Protein AF-A0A2V1P221-F1 (afdb_monomer)

Secondary structure (DSSP, 8-state):
----HHHHS-HHHHHHHHHHHT-S---HHHHHHHHT--TTTTTTT-B-TT-B-TT-B-TT-B-TT-EEEEEEE-TTSB--TTSB-TT-EEEEEE--SPPHHHHHHHHHH--SHHHHHHHHHHHHHH---HHHHHHHHHHHHHH---HHHHHHHHTT----SHHHHHHHHHHHHHHHHHHTBPPP-SS---B-HHHHHHHHHHHTT---HHHHHHHHHHHHHHHHTT-S---TTSS-HHHHHHHHHHHHHHS-HHHHTTT-

Radius of gyration: 22.61 Å; Cα contacts (8 Å, |Δi|>4): 341; chains: 1; bounding box: 50×37×67 Å

Sequence (260 aa):
MLNNIEEILSEEEKISLLRIQKAVNWSFSNLVKISGLDPKLDFQNLDLRELDLRGEDLRGFNFRGSDLRGSVRDDSTLIDKTTILADTQIDWIESDNPDITELMSKIQSASSKTQKQELVAELCDNYNSPDHIRQFLRGQIERTASVENFVVLVDRFEPKHTNDKIAILRSLRKLALQSAKKRRAKGKSQFSVIGFSSFIKQLESSRNNAVLTVLENYVGQSYKAGRVSLDPKVFEISDDLTRFLEAVETSDKSSIQQLL

pLDDT: mean 82.8, std 14.67, range [36.78, 98.38]

Mean predicted aligned error: 10.26 Å

Structure (mmCIF, N/CA/C/O backbone):
data_AF-A0A2V1P221-F1
#
_entry.id   AF-A0A2V1P221-F1
#
loop_
_atom_site.group_PDB
_atom_site.id
_atom_site.type_symbol
_atom_site.label_atom_id
_atom_site.label_alt_id
_atom_site.label_comp_id
_atom_site.label_asym_id
_atom_site.label_entity_id
_atom_site.label_seq_id
_atom_site.pdbx_PDB_ins_code
_atom_site.Cartn_x
_atom_site.Cartn_y
_atom_site.Cartn_z
_atom_site.occupancy
_atom_site.B_iso_or_equiv
_atom_site.auth_seq_id
_atom_site.auth_comp_id
_atom_site.auth_asym_id
_atom_site.auth_atom_id
_atom_site.pdbx_PDB_model_num
ATOM 1 N N . MET A 1 1 ? 25.062 -9.446 14.290 1.00 36.78 1 MET A N 1
ATOM 2 C CA . MET A 1 1 ? 25.120 -7.974 14.340 1.00 36.78 1 MET A CA 1
ATOM 3 C C . MET A 1 1 ? 24.344 -7.465 13.142 1.00 36.78 1 MET A C 1
ATOM 5 O O . MET A 1 1 ? 24.845 -7.561 12.033 1.00 36.78 1 MET A O 1
ATOM 9 N N . LEU A 1 2 ? 23.080 -7.086 13.334 1.00 39.06 2 LEU A N 1
ATOM 10 C CA . LEU A 1 2 ? 22.317 -6.389 12.299 1.00 39.06 2 LEU A CA 1
ATOM 11 C C . LEU A 1 2 ? 22.732 -4.924 12.406 1.00 39.06 2 LEU A C 1
ATOM 13 O O . LEU A 1 2 ? 22.372 -4.271 13.382 1.00 39.06 2 LEU A O 1
ATOM 17 N N . ASN A 1 3 ? 23.566 -4.461 11.474 1.00 44.94 3 ASN A N 1
ATOM 18 C CA . ASN A 1 3 ? 23.903 -3.046 11.365 1.00 44.94 3 ASN A CA 1
ATOM 19 C C . ASN A 1 3 ? 22.602 -2.267 11.188 1.00 44.94 3 ASN A C 1
ATOM 21 O O . ASN A 1 3 ? 21.758 -2.630 10.364 1.00 44.94 3 ASN A O 1
ATOM 25 N N . ASN A 1 4 ? 22.434 -1.229 11.997 1.00 57.34 4 ASN A N 1
ATOM 26 C CA . ASN A 1 4 ? 21.297 -0.338 11.901 1.00 57.34 4 ASN A CA 1
ATOM 27 C C . ASN A 1 4 ? 21.343 0.281 10.495 1.00 57.34 4 ASN A C 1
ATOM 29 O O . ASN A 1 4 ? 22.317 0.945 10.155 1.00 57.34 4 ASN A O 1
ATOM 33 N N . ILE A 1 5 ? 20.337 0.038 9.650 1.00 55.59 5 ILE A N 1
ATOM 34 C CA . ILE A 1 5 ? 20.291 0.579 8.274 1.00 55.59 5 ILE A CA 1
ATOM 35 C C . ILE A 1 5 ? 20.444 2.114 8.290 1.00 55.59 5 ILE A C 1
ATOM 37 O O . ILE A 1 5 ? 21.005 2.701 7.370 1.00 55.59 5 ILE A O 1
ATOM 41 N N . GLU A 1 6 ? 20.041 2.757 9.387 1.00 56.44 6 GLU A N 1
ATOM 42 C CA . GLU A 1 6 ? 20.214 4.190 9.644 1.00 56.44 6 GLU A CA 1
ATOM 43 C C . GLU A 1 6 ? 21.679 4.667 9.707 1.00 56.44 6 GLU A C 1
ATOM 45 O O . GLU A 1 6 ? 21.930 5.850 9.468 1.00 56.44 6 GLU A O 1
ATOM 50 N N . GLU A 1 7 ? 22.637 3.780 9.997 1.00 65.25 7 GLU A N 1
ATOM 51 C CA . GLU A 1 7 ? 24.079 4.083 10.006 1.00 65.25 7 GLU A CA 1
ATOM 52 C C . GLU A 1 7 ? 24.731 3.921 8.624 1.00 65.25 7 GLU A C 1
ATOM 54 O O . GLU A 1 7 ? 25.822 4.439 8.402 1.00 65.25 7 GLU A O 1
ATOM 59 N N . ILE A 1 8 ? 24.078 3.212 7.697 1.00 78.69 8 ILE A N 1
ATOM 60 C CA . ILE A 1 8 ? 24.616 2.910 6.359 1.00 78.69 8 ILE A CA 1
ATOM 61 C C . ILE A 1 8 ? 24.198 3.974 5.338 1.00 78.69 8 ILE A C 1
ATOM 63 O O . ILE A 1 8 ? 24.937 4.247 4.397 1.00 78.69 8 ILE A O 1
ATOM 67 N N . LEU A 1 9 ? 23.027 4.582 5.527 1.00 82.25 9 LEU A N 1
ATOM 68 C CA . LEU A 1 9 ? 22.482 5.560 4.591 1.00 82.25 9 LEU A CA 1
ATOM 69 C C . LEU A 1 9 ? 23.072 6.955 4.820 1.00 82.25 9 LEU A C 1
ATOM 71 O O . LEU A 1 9 ? 23.107 7.462 5.945 1.00 82.25 9 LEU A O 1
ATOM 75 N N . SER A 1 10 ? 23.458 7.611 3.732 1.00 87.81 10 SER A N 1
ATOM 76 C CA . SER A 1 10 ? 23.766 9.038 3.701 1.00 87.81 10 SER A CA 1
ATOM 77 C C . SER A 1 10 ? 22.537 9.883 4.059 1.00 87.81 10 SER A C 1
ATOM 79 O O . SER A 1 10 ? 21.386 9.458 3.927 1.00 87.81 10 SER A O 1
ATOM 81 N N . GLU A 1 11 ? 22.764 11.126 4.490 1.00 87.12 11 GLU A N 1
ATOM 82 C CA . GLU A 1 11 ? 21.663 12.056 4.780 1.00 87.12 11 GLU A CA 1
ATOM 83 C C . GLU A 1 11 ? 20.792 12.332 3.545 1.00 87.12 11 GLU A C 1
ATOM 85 O O . GLU A 1 11 ? 19.579 12.501 3.661 1.00 87.12 11 GLU A O 1
ATOM 90 N N . GLU A 1 12 ? 21.381 12.311 2.350 1.00 86.44 12 GLU A N 1
ATOM 91 C CA . GLU A 1 12 ? 20.646 12.470 1.097 1.00 86.44 12 GLU A CA 1
ATOM 92 C C . GLU A 1 12 ? 19.730 11.272 0.803 1.00 86.44 12 GLU A C 1
ATOM 94 O O . GLU A 1 12 ? 18.563 11.461 0.445 1.00 86.44 12 GLU A O 1
ATOM 99 N N . GLU A 1 13 ? 20.200 10.045 1.036 1.00 85.81 13 GLU A N 1
ATOM 100 C CA . GLU A 1 13 ? 19.382 8.833 0.901 1.00 85.81 13 GLU A CA 1
ATOM 101 C C . GLU A 1 13 ? 18.240 8.818 1.922 1.00 85.81 13 GLU A C 1
ATOM 103 O O . GLU A 1 13 ? 17.093 8.537 1.567 1.00 85.81 13 GLU A O 1
ATOM 108 N N . LYS A 1 14 ? 18.503 9.213 3.176 1.00 86.19 14 LYS A N 1
ATOM 109 C CA . LYS A 1 14 ? 17.456 9.351 4.205 1.00 86.19 14 LYS A CA 1
ATOM 110 C C . LYS A 1 14 ? 16.391 10.364 3.792 1.00 86.19 14 LYS A C 1
ATOM 112 O O . LYS A 1 14 ? 15.195 10.091 3.906 1.00 86.19 14 LYS A O 1
ATOM 117 N N . ILE A 1 15 ? 16.799 11.526 3.279 1.00 87.56 15 ILE A N 1
ATOM 118 C CA . ILE A 1 15 ? 15.869 12.548 2.780 1.00 87.56 15 ILE A CA 1
ATOM 119 C C . ILE A 1 15 ? 15.045 12.006 1.607 1.00 87.56 15 ILE A C 1
ATOM 121 O O . ILE A 1 15 ? 13.836 12.243 1.548 1.00 87.56 15 ILE A O 1
ATOM 125 N N . SER A 1 16 ? 15.664 11.259 0.697 1.00 87.50 16 SER A N 1
ATOM 126 C CA . SER A 1 16 ? 14.984 10.659 -0.454 1.00 87.50 16 SER A CA 1
ATOM 127 C C . SER A 1 16 ? 13.946 9.621 -0.022 1.00 87.50 16 SER A C 1
ATOM 129 O O . SER A 1 16 ? 12.799 9.678 -0.471 1.00 87.50 16 SER A O 1
ATOM 131 N N . LEU A 1 17 ? 14.267 8.767 0.955 1.00 84.19 17 LEU A N 1
ATOM 132 C CA . LEU A 1 17 ? 13.302 7.844 1.564 1.00 84.19 17 LEU A CA 1
ATOM 133 C C . LEU A 1 17 ? 12.129 8.582 2.224 1.00 84.19 17 LEU A C 1
ATOM 135 O O . LEU A 1 17 ? 10.975 8.177 2.068 1.00 84.19 17 LEU A O 1
ATOM 139 N N . LEU A 1 18 ? 12.388 9.703 2.906 1.00 83.75 18 LEU A N 1
ATOM 140 C CA . LEU A 1 18 ? 11.329 10.531 3.489 1.00 83.75 18 LEU A CA 1
ATOM 141 C C . LEU A 1 18 ? 10.417 11.159 2.423 1.00 83.75 18 LEU A C 1
ATOM 143 O O . LEU A 1 18 ? 9.214 11.299 2.665 1.00 83.75 18 LEU A O 1
ATOM 147 N N . ARG A 1 19 ? 10.952 11.539 1.253 1.00 86.69 19 ARG A N 1
ATOM 148 C CA . ARG A 1 19 ? 10.149 12.036 0.120 1.00 86.69 19 ARG A CA 1
ATOM 149 C C . ARG A 1 19 ? 9.244 10.936 -0.428 1.00 86.69 19 ARG A C 1
ATOM 151 O O . ARG A 1 19 ? 8.046 11.175 -0.568 1.00 86.69 19 ARG A O 1
ATOM 158 N N . ILE A 1 20 ? 9.786 9.735 -0.642 1.00 84.19 20 ILE A N 1
ATOM 159 C CA . ILE A 1 20 ? 9.030 8.559 -1.102 1.00 84.19 20 ILE A CA 1
ATOM 160 C C . ILE A 1 20 ? 7.924 8.204 -0.104 1.00 84.19 20 ILE A C 1
ATOM 162 O O . ILE A 1 20 ? 6.767 8.053 -0.481 1.00 84.19 20 ILE A O 1
ATOM 166 N N . GLN A 1 21 ? 8.228 8.159 1.195 1.00 79.25 21 GLN A N 1
ATOM 167 C CA . GLN A 1 21 ? 7.236 7.837 2.227 1.00 79.25 21 GLN A CA 1
ATOM 168 C C . GLN A 1 21 ? 6.059 8.829 2.249 1.00 79.25 21 GLN A C 1
ATOM 170 O O . GLN A 1 21 ? 4.918 8.464 2.556 1.00 79.25 21 GLN A O 1
ATOM 175 N N . LYS A 1 22 ? 6.328 10.099 1.938 1.00 80.44 22 LYS A N 1
ATOM 176 C CA . LYS A 1 22 ? 5.325 11.168 1.895 1.00 80.44 22 LYS A CA 1
ATOM 177 C C . LYS A 1 22 ? 4.634 11.298 0.537 1.00 80.44 22 LYS A C 1
ATOM 179 O O . LYS A 1 22 ? 3.725 12.121 0.428 1.00 80.44 22 LYS A O 1
ATOM 184 N N . ALA A 1 23 ? 5.025 10.510 -0.462 1.00 79.12 23 ALA A N 1
ATOM 185 C CA . ALA A 1 23 ? 4.442 10.568 -1.790 1.00 79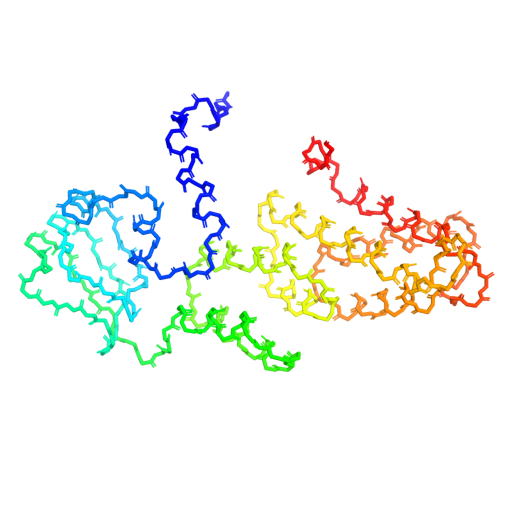.12 23 ALA A CA 1
ATOM 186 C C . ALA A 1 23 ? 2.938 10.270 -1.750 1.00 79.12 23 ALA A C 1
ATOM 188 O O . ALA A 1 23 ? 2.463 9.357 -1.065 1.00 79.12 23 ALA A O 1
ATOM 189 N N . VAL A 1 24 ? 2.183 11.076 -2.492 1.00 70.56 24 VAL A N 1
ATOM 190 C CA . VAL A 1 24 ? 0.745 10.871 -2.708 1.00 70.56 24 VAL A CA 1
ATOM 191 C C . VAL A 1 24 ? 0.519 10.111 -4.013 1.00 70.56 24 VAL A C 1
ATOM 193 O O . VAL A 1 24 ? -0.324 9.220 -4.047 1.00 70.56 24 VAL A O 1
ATOM 196 N N . ASN A 1 25 ? 1.321 10.423 -5.038 1.00 78.00 25 ASN A N 1
ATOM 197 C CA . ASN A 1 25 ? 1.380 9.708 -6.307 1.00 78.00 25 ASN A CA 1
ATOM 198 C C . ASN A 1 25 ? 2.530 8.691 -6.282 1.00 78.00 25 ASN A C 1
ATOM 200 O O . ASN A 1 25 ? 3.676 9.060 -6.018 1.00 78.00 25 ASN A O 1
ATOM 204 N N . TRP A 1 26 ? 2.201 7.439 -6.568 1.00 79.56 26 TRP A N 1
ATOM 205 C CA . TRP A 1 26 ? 3.118 6.310 -6.514 1.00 79.56 26 TRP A CA 1
ATOM 206 C C . TRP A 1 26 ? 3.464 5.729 -7.891 1.00 79.56 26 TRP A C 1
ATOM 208 O O . TRP A 1 26 ? 4.071 4.664 -7.949 1.00 79.56 26 TRP A O 1
ATOM 218 N N . SER A 1 27 ? 3.143 6.441 -8.978 1.00 84.00 27 SER A N 1
ATOM 219 C CA . SER A 1 27 ? 3.636 6.088 -10.312 1.00 84.00 27 SER A CA 1
ATOM 220 C C . SER A 1 27 ? 5.161 5.987 -10.293 1.00 84.00 27 SER A C 1
ATOM 222 O O . SER A 1 27 ? 5.815 6.884 -9.736 1.00 84.00 27 SER A O 1
ATOM 224 N N . PHE A 1 28 ? 5.722 4.960 -10.921 1.00 87.69 28 PHE A N 1
ATOM 225 C CA . PHE A 1 28 ? 7.158 4.730 -11.055 1.00 87.69 28 PHE A CA 1
ATOM 226 C C . PHE A 1 28 ? 7.898 6.014 -11.448 1.00 87.69 28 PHE A C 1
ATOM 228 O O . PHE A 1 28 ? 8.770 6.463 -10.703 1.00 87.69 28 PHE A O 1
ATOM 235 N N . SER A 1 29 ? 7.487 6.704 -12.514 1.00 88.56 29 SER A N 1
ATOM 236 C CA . SER A 1 29 ? 8.169 7.917 -12.988 1.00 88.56 29 SER A CA 1
ATOM 237 C C . SER A 1 29 ? 8.139 9.066 -11.971 1.00 88.56 29 SER A C 1
ATOM 239 O O . SER A 1 29 ? 9.097 9.839 -11.862 1.00 88.56 29 SER A O 1
ATOM 241 N N . ASN A 1 30 ? 7.079 9.172 -11.159 1.00 89.06 30 ASN A N 1
ATOM 242 C CA . ASN A 1 30 ? 7.047 10.125 -10.046 1.00 89.06 30 ASN A CA 1
ATOM 243 C C . ASN A 1 30 ? 7.987 9.706 -8.911 1.00 89.06 30 ASN A C 1
ATOM 245 O O . ASN A 1 30 ? 8.691 10.563 -8.377 1.00 89.06 30 ASN A O 1
ATOM 249 N N . LEU A 1 31 ? 8.010 8.420 -8.548 1.00 89.62 31 LEU A N 1
ATOM 250 C CA . LEU A 1 31 ? 8.889 7.900 -7.501 1.00 89.62 31 LEU A CA 1
ATOM 251 C C . LEU A 1 31 ? 10.364 8.127 -7.851 1.00 89.62 31 LEU A C 1
ATOM 253 O O . LEU A 1 31 ? 11.087 8.676 -7.023 1.00 89.62 31 LEU A O 1
ATOM 257 N N . VAL A 1 32 ? 10.765 7.831 -9.091 1.00 92.12 32 VAL A N 1
ATOM 258 C CA . VAL A 1 32 ? 12.109 8.111 -9.629 1.00 92.12 32 VAL A CA 1
ATOM 259 C C . VAL A 1 32 ? 12.469 9.593 -9.494 1.00 92.12 32 VAL A C 1
ATOM 261 O O . VAL A 1 32 ? 13.544 9.955 -9.015 1.00 92.12 32 VAL A O 1
ATOM 264 N N . LYS A 1 33 ? 11.535 10.481 -9.849 1.00 90.62 33 LYS A N 1
ATOM 265 C CA . LYS A 1 33 ? 11.749 11.929 -9.765 1.00 90.62 33 LYS A CA 1
ATOM 266 C C . LYS A 1 33 ? 11.918 12.421 -8.327 1.00 90.62 33 LYS A C 1
ATOM 268 O O . LYS A 1 33 ? 12.796 13.239 -8.060 1.00 90.62 33 LYS A O 1
ATOM 273 N N . ILE A 1 34 ? 11.066 11.984 -7.396 1.00 91.12 34 ILE A N 1
ATOM 274 C CA . ILE A 1 34 ? 11.125 12.455 -6.000 1.00 91.12 34 ILE A CA 1
ATOM 275 C C . ILE A 1 34 ? 12.271 11.814 -5.212 1.00 91.12 34 ILE A C 1
ATOM 277 O O . ILE A 1 34 ? 12.720 12.405 -4.226 1.00 91.12 34 ILE A O 1
ATOM 281 N N . SER A 1 35 ? 12.742 10.639 -5.637 1.00 90.38 35 SER A N 1
ATOM 282 C CA . SER A 1 35 ? 13.916 9.979 -5.070 1.00 90.38 35 SER A CA 1
ATOM 283 C C . SER A 1 35 ? 15.230 10.587 -5.559 1.00 90.38 35 SER A C 1
ATOM 285 O O . SER A 1 35 ? 16.269 10.278 -4.992 1.00 90.38 35 SER A O 1
ATOM 287 N N . GLY A 1 36 ? 15.190 11.466 -6.568 1.00 91.25 36 GLY A N 1
ATOM 288 C CA . GLY A 1 36 ? 16.377 12.119 -7.124 1.00 91.25 36 GLY A CA 1
ATOM 289 C C . GLY A 1 36 ? 17.202 11.227 -8.050 1.00 91.25 36 GLY A C 1
ATOM 290 O O . GLY A 1 36 ? 18.333 11.587 -8.356 1.00 91.25 36 GLY A O 1
ATOM 291 N N . LEU A 1 37 ? 16.645 10.096 -8.492 1.00 93.00 37 LEU A N 1
ATOM 292 C CA . LEU A 1 37 ? 17.306 9.213 -9.449 1.00 93.00 37 LEU A CA 1
ATOM 293 C C . LEU A 1 37 ? 17.265 9.840 -10.848 1.00 93.00 37 LEU A C 1
ATOM 295 O O . LEU A 1 37 ? 16.262 10.446 -11.236 1.00 93.00 37 LEU A O 1
ATOM 299 N N . ASP A 1 38 ? 18.340 9.673 -11.612 1.00 95.56 38 ASP A N 1
ATOM 300 C CA . ASP A 1 38 ? 18.430 10.064 -13.014 1.00 95.56 38 ASP A CA 1
ATOM 301 C C . ASP A 1 38 ? 17.942 8.909 -13.911 1.00 95.56 38 ASP A C 1
ATOM 303 O O . ASP A 1 38 ? 18.632 7.889 -14.033 1.00 95.56 38 ASP A O 1
ATOM 307 N N . PRO A 1 39 ? 16.801 9.065 -14.616 1.00 96.94 39 PRO A N 1
ATOM 308 C CA . PRO A 1 39 ? 16.287 8.073 -15.561 1.00 96.94 39 PRO A CA 1
ATOM 309 C C . PRO A 1 39 ? 17.306 7.599 -16.604 1.00 96.94 39 PRO A C 1
ATOM 311 O O . PRO A 1 39 ? 17.183 6.492 -17.124 1.00 96.94 39 PRO A O 1
ATOM 314 N N . LYS A 1 40 ? 18.305 8.425 -16.942 1.00 97.12 40 LYS A N 1
ATOM 315 C CA . LYS A 1 40 ? 19.302 8.131 -17.981 1.00 97.12 40 LYS A CA 1
ATOM 316 C C . LYS A 1 40 ? 20.492 7.324 -17.480 1.00 97.12 40 LYS A C 1
ATOM 318 O O . LYS A 1 40 ? 21.193 6.723 -18.301 1.00 97.12 40 LYS A O 1
ATOM 323 N N . LEU A 1 41 ? 20.765 7.351 -16.179 1.00 96.25 41 LEU A N 1
ATOM 324 C CA . LEU A 1 41 ? 21.978 6.776 -15.599 1.00 96.25 41 LEU A CA 1
ATOM 325 C C . LEU A 1 41 ? 21.657 5.626 -14.653 1.00 96.25 41 LEU A C 1
ATOM 327 O O . LEU A 1 41 ? 22.256 4.561 -14.780 1.00 96.25 41 LEU A O 1
ATOM 331 N N . ASP A 1 42 ? 20.668 5.806 -13.785 1.00 96.75 42 ASP A N 1
ATOM 332 C CA . ASP A 1 42 ? 20.488 4.941 -12.620 1.00 96.75 42 ASP A CA 1
ATOM 333 C C . ASP A 1 42 ? 19.717 3.652 -12.919 1.00 96.75 42 ASP A C 1
ATOM 335 O O . ASP A 1 42 ? 19.610 2.797 -12.051 1.00 96.75 42 ASP A O 1
ATOM 339 N N . PHE A 1 43 ? 19.200 3.481 -14.141 1.00 97.25 43 PHE A N 1
ATOM 340 C CA . PHE A 1 43 ? 18.372 2.332 -14.536 1.00 97.25 43 PHE A CA 1
ATOM 341 C C . PHE A 1 43 ? 19.070 1.344 -15.475 1.00 97.25 43 PHE A C 1
ATOM 343 O O . PHE A 1 43 ? 18.411 0.469 -16.037 1.00 97.25 43 PHE A O 1
ATOM 350 N N . GLN A 1 44 ? 20.389 1.462 -15.644 1.00 98.00 44 GLN A N 1
ATOM 351 C CA . GLN A 1 44 ? 21.190 0.590 -16.507 1.00 98.00 44 GLN A CA 1
ATOM 352 C C . GLN A 1 44 ? 21.696 -0.648 -15.752 1.00 98.00 44 GLN A C 1
ATOM 354 O O . GLN A 1 44 ? 22.166 -0.541 -14.622 1.00 98.00 44 GLN A O 1
ATOM 359 N N . ASN A 1 45 ? 21.704 -1.808 -16.414 1.00 97.62 45 ASN A N 1
ATOM 360 C CA . ASN A 1 45 ? 22.192 -3.094 -15.894 1.00 97.62 45 ASN A CA 1
ATOM 361 C C . ASN A 1 45 ? 21.545 -3.532 -14.565 1.00 97.62 45 ASN A C 1
ATOM 363 O O . ASN A 1 45 ? 22.193 -4.179 -13.740 1.00 97.62 45 ASN A O 1
ATOM 367 N N . LEU A 1 46 ? 20.283 -3.165 -14.345 1.00 96.69 46 LEU A N 1
ATOM 368 C CA . LEU A 1 46 ? 19.532 -3.506 -13.141 1.00 96.69 46 LEU A CA 1
ATOM 369 C C . LEU A 1 46 ? 18.625 -4.720 -13.351 1.00 96.69 46 LEU A C 1
ATOM 371 O O . LEU A 1 46 ? 18.112 -4.949 -14.444 1.00 96.69 46 LEU A O 1
ATOM 375 N N . ASP A 1 47 ? 18.372 -5.456 -12.272 1.00 95.44 47 ASP A N 1
ATOM 376 C CA . ASP A 1 47 ? 17.259 -6.402 -12.201 1.00 95.44 47 ASP A CA 1
ATOM 377 C C . ASP A 1 47 ? 15.973 -5.630 -11.873 1.00 95.44 47 ASP A C 1
ATOM 379 O O . ASP A 1 47 ? 15.818 -5.103 -10.771 1.00 95.44 47 ASP A O 1
ATOM 383 N N . LEU A 1 48 ? 15.092 -5.512 -12.864 1.00 93.12 48 LEU A N 1
ATOM 384 C CA . LEU A 1 48 ? 13.835 -4.762 -12.837 1.00 93.12 48 LEU A CA 1
AT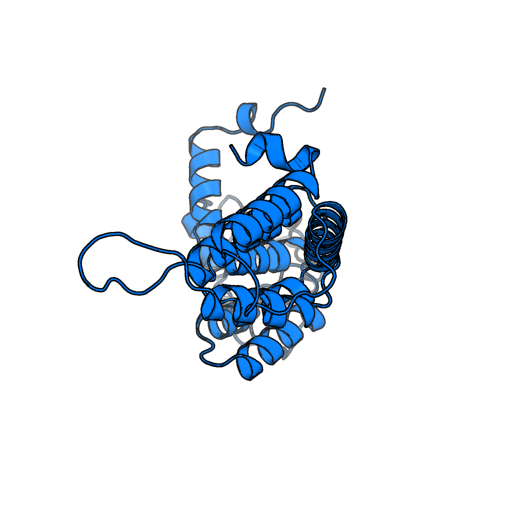OM 385 C C . LEU A 1 48 ? 12.663 -5.665 -13.266 1.00 93.12 48 LEU A C 1
ATOM 387 O O . LEU A 1 48 ? 11.699 -5.202 -13.882 1.00 93.12 48 LEU A O 1
ATOM 391 N N . ARG A 1 49 ? 12.775 -6.970 -13.001 1.00 91.19 49 ARG A N 1
ATOM 392 C CA . ARG A 1 49 ? 11.752 -7.958 -13.352 1.00 91.19 49 ARG A CA 1
ATOM 393 C C . ARG A 1 49 ? 10.459 -7.723 -12.577 1.00 91.19 49 ARG A C 1
ATOM 395 O O . ARG A 1 49 ? 10.482 -7.221 -11.455 1.00 91.19 49 ARG A O 1
ATOM 402 N N . GLU A 1 50 ? 9.346 -8.148 -13.174 1.00 86.50 50 GLU A N 1
ATOM 403 C CA . GLU A 1 50 ? 8.007 -8.135 -12.557 1.00 86.50 50 GLU A CA 1
ATOM 404 C C . GLU A 1 50 ? 7.521 -6.740 -12.113 1.00 86.50 50 GLU A C 1
ATOM 406 O O . GLU A 1 50 ? 6.647 -6.618 -11.250 1.00 86.50 50 GLU A O 1
ATOM 411 N N . LEU A 1 51 ? 8.060 -5.668 -12.705 1.00 86.31 51 LEU A N 1
ATOM 412 C CA . LEU A 1 51 ? 7.582 -4.318 -12.429 1.00 86.31 51 LEU A CA 1
ATOM 413 C C . LEU A 1 51 ? 6.252 -4.058 -13.126 1.00 86.31 51 LEU A C 1
ATOM 415 O O . LEU A 1 51 ? 6.074 -4.345 -14.307 1.00 86.31 51 LEU A O 1
ATOM 419 N N . ASP A 1 52 ? 5.338 -3.428 -12.405 1.00 82.50 52 ASP A N 1
ATOM 420 C CA . ASP A 1 52 ? 4.142 -2.855 -13.002 1.00 82.50 52 ASP A CA 1
ATOM 421 C C . ASP A 1 52 ? 4.474 -1.471 -13.573 1.00 82.50 52 ASP A C 1
ATOM 423 O O . ASP A 1 52 ? 4.717 -0.533 -12.813 1.00 82.50 52 ASP A O 1
ATOM 427 N N . LEU A 1 53 ? 4.545 -1.365 -14.903 1.00 87.31 53 LEU A N 1
ATOM 428 C CA . LEU A 1 53 ? 4.848 -0.131 -15.637 1.00 87.31 53 LEU A CA 1
ATOM 429 C C . LEU A 1 53 ? 3.649 0.351 -16.474 1.00 87.31 53 LEU A C 1
ATOM 431 O O . LEU A 1 53 ? 3.815 1.149 -17.403 1.00 87.31 53 LEU A O 1
ATOM 435 N N . ARG A 1 54 ? 2.437 -0.136 -16.183 1.00 84.75 54 ARG A N 1
ATOM 436 C CA . ARG A 1 54 ? 1.195 0.347 -16.810 1.00 84.75 54 ARG A CA 1
ATOM 437 C C . ARG A 1 54 ? 0.987 1.832 -16.541 1.00 84.75 54 ARG A C 1
ATOM 439 O O . ARG A 1 54 ? 1.264 2.297 -15.441 1.00 84.75 54 ARG A O 1
ATOM 446 N N . GLY A 1 55 ? 0.563 2.583 -17.556 1.00 82.25 55 GLY A N 1
ATOM 447 C CA . GLY A 1 55 ? 0.350 4.035 -17.451 1.00 82.25 55 GLY A CA 1
ATOM 448 C C . GLY A 1 55 ? 1.601 4.893 -17.228 1.00 82.25 55 GLY A C 1
ATOM 449 O O . GLY A 1 55 ? 1.509 6.122 -17.221 1.00 82.25 55 GLY A O 1
ATOM 450 N N . GLU A 1 56 ? 2.781 4.287 -17.074 1.00 90.62 56 GLU A N 1
ATOM 451 C CA . GLU A 1 56 ? 4.010 5.022 -16.790 1.00 90.62 56 GLU A CA 1
ATOM 452 C C . GLU A 1 56 ? 4.554 5.753 -18.017 1.00 90.62 56 GLU A C 1
ATOM 454 O O . GLU A 1 56 ? 4.543 5.253 -19.145 1.00 90.62 56 GLU A O 1
ATOM 459 N N . ASP A 1 57 ? 5.114 6.939 -17.776 1.00 90.88 57 ASP A N 1
ATOM 460 C CA . ASP A 1 57 ? 5.868 7.673 -18.786 1.00 90.88 57 ASP A CA 1
ATOM 461 C C . ASP A 1 57 ? 7.343 7.271 -18.733 1.00 90.88 57 ASP A C 1
ATOM 463 O O . ASP A 1 57 ? 8.105 7.793 -17.913 1.00 90.88 57 ASP A O 1
ATOM 467 N N . LEU A 1 58 ? 7.738 6.338 -19.602 1.00 95.12 58 LEU A N 1
ATOM 468 C CA . LEU A 1 58 ? 9.100 5.806 -19.681 1.00 95.12 58 LEU A CA 1
ATOM 469 C C . LEU A 1 58 ? 9.973 6.562 -20.696 1.00 95.12 58 LEU A C 1
ATOM 471 O O . LEU A 1 58 ? 11.088 6.130 -21.015 1.00 95.12 58 LEU A O 1
ATOM 475 N N . ARG A 1 59 ? 9.502 7.691 -21.237 1.00 95.88 59 ARG A N 1
ATOM 476 C CA . ARG A 1 59 ? 10.290 8.501 -22.175 1.00 95.88 59 ARG A CA 1
ATOM 477 C C . ARG A 1 59 ? 11.512 9.087 -21.469 1.00 95.88 59 ARG A C 1
ATOM 479 O O . ARG A 1 59 ? 11.431 9.624 -20.368 1.00 95.88 59 ARG A O 1
ATOM 486 N N . GLY A 1 60 ? 12.667 8.988 -22.120 1.00 96.25 60 GLY A N 1
ATOM 487 C CA . GLY A 1 60 ? 13.952 9.458 -21.599 1.00 96.25 60 GLY A CA 1
ATOM 488 C C . GLY A 1 60 ? 14.641 8.523 -20.600 1.00 96.25 60 GLY A C 1
ATOM 489 O O . GLY A 1 60 ? 15.751 8.851 -20.175 1.00 96.25 60 GLY A O 1
ATOM 490 N N . PHE A 1 61 ? 14.037 7.384 -20.247 1.00 98.06 61 PHE A N 1
ATOM 491 C CA . PHE A 1 61 ? 14.693 6.359 -19.435 1.00 98.06 61 PHE A CA 1
ATOM 492 C C . PHE A 1 61 ? 15.729 5.574 -20.234 1.00 98.06 61 PHE A C 1
ATOM 494 O O . PHE A 1 61 ? 15.560 5.316 -21.427 1.00 98.06 61 PHE A O 1
ATOM 501 N N . ASN A 1 62 ? 16.786 5.140 -19.553 1.00 98.38 62 ASN A N 1
ATOM 502 C CA . ASN A 1 62 ? 17.803 4.264 -20.102 1.00 98.38 62 ASN A CA 1
ATOM 503 C C . ASN A 1 62 ? 17.895 2.964 -19.304 1.00 98.38 62 ASN A C 1
ATOM 505 O O . ASN A 1 62 ? 18.550 2.906 -18.267 1.00 98.38 62 ASN A O 1
ATOM 509 N N . PHE A 1 63 ? 17.274 1.915 -19.843 1.00 98.12 63 PHE A N 1
ATOM 510 C CA . PHE A 1 63 ? 17.263 0.565 -19.284 1.00 98.12 63 PHE A CA 1
ATOM 511 C C . PHE A 1 63 ? 18.338 -0.336 -19.902 1.00 98.12 63 PHE A C 1
ATOM 513 O O . PHE A 1 63 ? 18.195 -1.561 -19.902 1.00 98.12 63 PHE A O 1
ATOM 520 N N . ARG A 1 64 ? 19.396 0.244 -20.488 1.00 98.25 64 ARG A N 1
ATOM 521 C CA . ARG A 1 64 ? 20.435 -0.516 -21.191 1.00 98.25 64 ARG A CA 1
ATOM 522 C C . ARG A 1 64 ? 20.988 -1.638 -20.313 1.00 98.25 64 ARG A C 1
ATOM 524 O O . ARG A 1 64 ? 21.441 -1.376 -19.203 1.00 98.25 64 ARG A O 1
ATOM 531 N N . GLY A 1 65 ? 20.973 -2.866 -20.829 1.00 97.38 65 GLY A N 1
ATOM 532 C CA . GLY A 1 65 ? 21.491 -4.047 -20.126 1.00 97.38 65 GLY A CA 1
ATOM 533 C C . GLY A 1 65 ? 20.647 -4.538 -18.943 1.00 97.38 65 GLY A C 1
ATOM 534 O O . GLY A 1 65 ? 21.031 -5.513 -18.301 1.00 97.38 65 GLY A O 1
ATOM 535 N N . SER A 1 66 ? 19.529 -3.881 -18.628 1.00 98.06 66 SER A N 1
ATOM 536 C CA . SER A 1 66 ? 18.648 -4.265 -17.519 1.00 98.06 66 SER A CA 1
ATOM 537 C C . SER A 1 66 ? 17.752 -5.451 -17.877 1.00 98.06 66 SER A C 1
ATOM 539 O O . SER A 1 66 ? 17.569 -5.789 -19.047 1.00 98.06 66 SER A O 1
ATOM 541 N N . ASP A 1 67 ? 17.175 -6.082 -16.862 1.00 97.44 67 ASP A N 1
ATOM 542 C CA . ASP A 1 67 ? 16.232 -7.189 -16.998 1.00 97.44 67 ASP A CA 1
ATOM 543 C C . ASP A 1 67 ? 14.822 -6.737 -16.607 1.00 97.44 67 ASP A C 1
ATOM 545 O O . ASP A 1 67 ? 14.564 -6.482 -15.440 1.00 97.44 67 ASP A O 1
ATOM 549 N N . LEU A 1 68 ? 13.925 -6.619 -17.587 1.00 95.50 68 LEU A N 1
ATOM 550 C CA . LEU A 1 68 ? 12.512 -6.236 -17.450 1.00 95.50 68 LEU A CA 1
ATOM 551 C C . LEU A 1 68 ? 11.568 -7.415 -17.751 1.00 95.50 68 LEU A C 1
ATOM 553 O O . LEU A 1 68 ? 10.404 -7.215 -18.098 1.00 95.50 68 LEU A O 1
ATOM 557 N N . ARG A 1 69 ? 12.049 -8.663 -17.695 1.00 94.56 69 ARG A N 1
ATOM 558 C CA . ARG A 1 69 ? 11.186 -9.829 -17.941 1.00 94.56 69 ARG A CA 1
ATOM 559 C C . ARG A 1 69 ? 10.055 -9.905 -16.916 1.00 94.56 69 ARG A C 1
ATOM 561 O O . ARG A 1 69 ? 10.273 -9.699 -15.723 1.00 94.56 69 ARG A O 1
ATOM 568 N N . GLY A 1 70 ? 8.850 -10.221 -17.388 1.00 88.12 70 GLY A N 1
ATOM 569 C CA . GLY A 1 70 ? 7.657 -10.315 -16.547 1.00 88.12 70 GLY A CA 1
ATOM 570 C C . GLY A 1 70 ? 7.087 -8.963 -16.114 1.00 88.12 70 GLY A C 1
ATOM 571 O O . GLY A 1 70 ? 6.087 -8.936 -15.402 1.00 88.12 70 GLY A O 1
ATOM 572 N N . SER A 1 71 ? 7.693 -7.847 -16.525 1.00 90.62 71 SER A N 1
ATOM 573 C CA . SER A 1 71 ? 7.130 -6.525 -16.272 1.00 90.62 71 SER A CA 1
ATOM 574 C C . SER A 1 71 ? 5.852 -6.326 -17.088 1.00 90.62 71 SER A C 1
ATOM 576 O O . SER A 1 71 ? 5.742 -6.790 -18.227 1.00 90.62 71 SER A O 1
ATOM 578 N N . VAL A 1 72 ? 4.872 -5.649 -16.497 1.00 86.00 72 VAL A N 1
ATOM 579 C CA . VAL A 1 72 ? 3.544 -5.443 -17.084 1.00 86.00 72 VAL A CA 1
ATOM 580 C C . VAL A 1 72 ? 3.476 -4.062 -17.722 1.00 86.00 72 VAL A C 1
ATOM 582 O O . VAL A 1 72 ? 3.929 -3.082 -17.130 1.00 86.00 72 VAL A O 1
ATOM 585 N N . ARG A 1 73 ? 2.884 -3.974 -18.912 1.00 87.88 73 ARG A N 1
ATOM 586 C CA . ARG A 1 73 ? 2.540 -2.708 -19.571 1.00 87.88 73 ARG A CA 1
ATOM 587 C C . ARG A 1 73 ? 1.149 -2.791 -20.195 1.00 87.88 73 ARG A C 1
ATOM 589 O O . ARG A 1 73 ? 0.620 -3.883 -20.394 1.00 87.88 73 ARG A O 1
ATOM 596 N N . ASP A 1 74 ? 0.597 -1.641 -20.543 1.00 83.50 74 ASP A N 1
ATOM 597 C CA . ASP A 1 74 ? -0.650 -1.525 -21.296 1.00 83.50 74 ASP A CA 1
ATOM 598 C C . ASP A 1 74 ? -0.519 -0.443 -22.380 1.00 83.50 74 ASP A C 1
ATOM 600 O O . ASP A 1 74 ? 0.547 0.155 -22.565 1.00 83.50 74 ASP A O 1
ATOM 604 N N . ASP A 1 75 ? -1.611 -0.181 -23.096 1.00 84.00 75 ASP A N 1
ATOM 605 C CA . ASP A 1 75 ? -1.670 0.841 -24.147 1.00 84.00 75 ASP A CA 1
ATOM 606 C C . ASP A 1 75 ? -1.435 2.271 -23.630 1.00 84.00 75 ASP A C 1
ATOM 608 O O . ASP A 1 75 ? -1.188 3.187 -24.419 1.00 84.00 75 ASP A O 1
ATOM 612 N N . SER A 1 76 ? -1.513 2.488 -22.315 1.00 83.44 76 SER A N 1
ATOM 613 C CA . SER A 1 76 ? -1.280 3.790 -21.694 1.00 83.44 76 SER A CA 1
ATOM 614 C C . SER A 1 76 ? 0.180 4.018 -21.283 1.00 83.44 76 SER A C 1
ATOM 616 O O . SER A 1 76 ? 0.568 5.166 -21.059 1.00 83.44 76 SER A O 1
ATOM 618 N N . THR A 1 77 ? 1.021 2.974 -21.260 1.00 88.44 77 THR A N 1
ATOM 619 C CA . THR A 1 77 ? 2.468 3.097 -21.027 1.00 88.44 77 THR A CA 1
ATOM 620 C C . THR A 1 77 ? 3.150 3.841 -22.182 1.00 88.44 77 THR A C 1
ATOM 622 O O . THR A 1 77 ? 3.167 3.386 -23.330 1.00 88.44 77 THR A O 1
ATOM 625 N N . LEU A 1 78 ? 3.789 4.977 -21.891 1.00 90.75 78 LEU A N 1
ATOM 626 C CA . LEU A 1 78 ? 4.432 5.808 -22.911 1.00 90.75 78 LEU A CA 1
ATOM 627 C C . LEU A 1 78 ? 5.889 5.382 -23.127 1.00 90.75 78 LEU A C 1
ATOM 629 O O . LEU A 1 78 ? 6.760 5.638 -22.296 1.00 90.75 78 LEU A O 1
ATOM 633 N N . ILE A 1 79 ? 6.163 4.785 -24.287 1.00 93.31 79 ILE A N 1
ATOM 634 C CA . ILE A 1 79 ? 7.508 4.426 -24.757 1.00 93.31 79 ILE A CA 1
ATOM 635 C C . ILE A 1 79 ? 7.720 5.070 -26.125 1.00 93.31 79 ILE A C 1
ATOM 637 O O . ILE A 1 79 ? 6.881 4.949 -27.018 1.00 93.31 79 ILE A O 1
ATOM 641 N N . ASP A 1 80 ? 8.853 5.740 -26.313 1.00 96.06 80 ASP A N 1
ATOM 642 C CA . ASP A 1 80 ? 9.246 6.262 -27.621 1.00 96.06 80 ASP A CA 1
ATOM 643 C C . ASP A 1 80 ? 10.745 6.050 -27.881 1.00 96.06 80 ASP A C 1
ATOM 645 O O . ASP A 1 80 ? 11.448 5.376 -27.132 1.00 96.06 80 ASP A O 1
ATOM 649 N N . LYS A 1 81 ? 11.259 6.645 -28.960 1.00 96.75 81 LYS A N 1
ATOM 650 C CA . LYS A 1 81 ? 12.677 6.552 -29.349 1.00 96.75 81 LYS A CA 1
ATOM 651 C C . LYS A 1 81 ? 13.674 7.064 -28.297 1.00 96.75 81 LYS A C 1
ATOM 653 O O . LYS A 1 81 ? 14.874 6.877 -28.468 1.00 96.75 81 LYS A O 1
ATOM 658 N N . THR A 1 82 ? 13.211 7.785 -27.279 1.00 97.50 82 THR A N 1
ATOM 659 C CA . THR A 1 82 ? 14.032 8.287 -26.173 1.00 97.50 82 THR A CA 1
ATOM 660 C C . THR A 1 82 ? 14.138 7.290 -25.021 1.00 97.50 82 THR A C 1
ATOM 662 O O . THR A 1 82 ? 14.996 7.475 -24.161 1.00 97.50 82 THR A O 1
ATOM 665 N N . THR A 1 83 ? 13.317 6.237 -25.010 1.00 97.69 83 THR A N 1
ATOM 666 C CA . THR A 1 83 ? 13.445 5.106 -24.089 1.00 97.69 83 THR A CA 1
ATOM 667 C C . THR A 1 83 ? 14.505 4.142 -24.625 1.00 97.69 83 THR A C 1
ATOM 669 O O . THR A 1 83 ? 14.318 3.498 -25.659 1.00 97.69 83 THR A O 1
ATOM 672 N N . ILE A 1 84 ? 15.649 4.042 -23.947 1.00 98.12 84 ILE A N 1
ATOM 673 C CA . ILE A 1 84 ? 16.756 3.184 -24.380 1.00 98.12 84 ILE A CA 1
ATOM 674 C C . ILE A 1 84 ? 16.564 1.778 -23.811 1.00 98.12 84 ILE A C 1
ATOM 676 O O . ILE A 1 84 ? 16.695 1.564 -22.610 1.00 98.12 84 ILE A O 1
ATOM 680 N N . LEU A 1 85 ? 16.292 0.825 -24.704 1.00 96.75 85 LEU A N 1
ATOM 681 C CA . LEU A 1 85 ? 16.105 -0.603 -24.405 1.00 96.75 85 LEU A CA 1
ATOM 682 C C . LEU A 1 85 ? 17.223 -1.478 -25.009 1.00 96.75 85 LEU A C 1
ATOM 684 O O . LEU A 1 85 ? 17.047 -2.666 -25.274 1.00 96.75 85 LEU A O 1
ATOM 688 N N . ALA A 1 86 ? 18.372 -0.872 -25.320 1.00 97.00 86 ALA A N 1
ATOM 689 C CA . ALA A 1 86 ? 19.491 -1.574 -25.938 1.00 97.00 86 ALA A CA 1
ATOM 690 C C . ALA A 1 86 ? 20.066 -2.625 -24.978 1.00 97.00 86 ALA A C 1
ATOM 692 O O . ALA A 1 86 ? 20.405 -2.300 -23.844 1.00 97.00 86 ALA A O 1
ATOM 693 N N . ASP A 1 87 ? 20.223 -3.863 -25.443 1.00 97.06 87 ASP A N 1
ATOM 694 C CA . ASP A 1 87 ? 20.713 -4.993 -24.637 1.00 97.06 87 ASP A CA 1
ATOM 695 C C . ASP A 1 87 ? 19.834 -5.318 -23.405 1.00 97.06 87 ASP A C 1
ATOM 697 O O . ASP A 1 87 ? 20.250 -6.067 -22.525 1.00 97.06 87 ASP A O 1
ATOM 701 N N . THR A 1 88 ? 18.619 -4.766 -23.328 1.00 97.25 88 THR A N 1
ATOM 702 C CA . THR A 1 88 ? 17.661 -5.023 -22.247 1.00 97.25 88 THR A CA 1
ATOM 703 C C . THR A 1 88 ? 16.969 -6.369 -22.471 1.00 97.25 88 THR A C 1
ATOM 705 O O . THR A 1 88 ? 16.487 -6.650 -23.570 1.00 97.25 88 THR A O 1
ATOM 708 N N . GLN A 1 89 ? 16.883 -7.205 -21.435 1.00 97.44 89 GLN A N 1
ATOM 709 C CA . GLN A 1 89 ? 16.077 -8.427 -21.480 1.00 97.44 89 GLN A CA 1
ATOM 710 C C . GLN A 1 89 ? 14.618 -8.056 -21.236 1.00 97.44 89 GLN A C 1
ATOM 712 O O . GLN A 1 89 ? 14.294 -7.497 -20.193 1.00 97.44 89 GLN A O 1
ATOM 717 N N . ILE A 1 90 ? 13.740 -8.336 -22.194 1.00 94.12 90 ILE A N 1
ATOM 718 C CA . ILE A 1 90 ? 12.340 -7.914 -22.138 1.00 94.12 90 ILE A CA 1
ATOM 719 C C . ILE A 1 90 ? 11.445 -9.078 -22.539 1.00 94.12 90 ILE A C 1
ATOM 721 O O . ILE A 1 90 ? 11.657 -9.699 -23.578 1.00 94.12 90 ILE A O 1
ATOM 725 N N . ASP A 1 91 ? 10.432 -9.316 -21.715 1.00 92.31 91 ASP A N 1
ATOM 726 C CA . ASP A 1 91 ? 9.296 -10.190 -21.997 1.00 92.31 91 ASP A CA 1
ATOM 727 C C . ASP A 1 91 ? 8.073 -9.543 -21.337 1.00 92.31 91 ASP A C 1
ATOM 729 O O . ASP A 1 91 ? 7.821 -9.749 -20.147 1.00 92.31 91 ASP A O 1
ATOM 733 N N . TRP A 1 92 ? 7.438 -8.614 -22.062 1.00 88.31 92 TRP A N 1
ATOM 734 C CA . TRP A 1 92 ? 6.332 -7.812 -21.539 1.00 88.31 92 TRP A CA 1
ATOM 735 C C . TRP A 1 92 ? 5.096 -8.677 -21.326 1.00 88.31 92 TRP A C 1
ATOM 737 O O . TRP A 1 92 ? 4.689 -9.424 -22.215 1.00 88.31 92 TRP A O 1
ATOM 747 N N . ILE A 1 93 ? 4.437 -8.480 -20.191 1.00 86.56 93 ILE A N 1
ATOM 748 C CA . ILE A 1 93 ? 3.067 -8.937 -19.989 1.00 86.56 93 ILE A CA 1
ATOM 749 C C . ILE A 1 93 ? 2.141 -7.795 -20.406 1.00 86.56 93 ILE A C 1
ATOM 751 O O . ILE A 1 93 ? 2.163 -6.721 -19.805 1.00 86.56 93 ILE A O 1
ATOM 755 N N . GLU A 1 94 ? 1.331 -8.018 -21.436 1.00 80.44 94 GLU A N 1
ATOM 756 C CA . GLU A 1 94 ? 0.261 -7.094 -21.821 1.00 80.44 94 GLU A CA 1
ATOM 757 C C . GLU A 1 94 ? -0.999 -7.444 -21.019 1.00 80.44 94 GLU A C 1
ATOM 759 O O . GLU A 1 94 ? -1.402 -8.608 -20.956 1.00 80.44 94 GLU A O 1
ATOM 764 N N . SER A 1 95 ? -1.579 -6.458 -20.335 1.00 73.81 95 SER A N 1
ATOM 765 C CA . SER A 1 95 ? -2.736 -6.653 -19.458 1.00 73.81 95 SER A CA 1
ATOM 766 C C . SER A 1 95 ? -3.702 -5.484 -19.574 1.00 73.81 95 SER A C 1
ATOM 768 O O . SER A 1 95 ? -3.300 -4.339 -19.396 1.00 73.81 95 SER A O 1
ATOM 770 N N . ASP A 1 96 ? -4.981 -5.791 -19.789 1.00 67.38 96 ASP A N 1
ATOM 771 C CA . ASP A 1 96 ? -6.066 -4.800 -19.844 1.00 67.38 96 ASP A CA 1
ATOM 772 C C . ASP A 1 96 ? -6.543 -4.358 -18.447 1.00 67.38 96 ASP A C 1
ATOM 774 O O . ASP A 1 96 ? -7.467 -3.550 -18.318 1.00 67.38 96 ASP A O 1
ATOM 778 N N . ASN A 1 97 ? -5.963 -4.913 -17.375 1.00 68.25 97 ASN A N 1
ATOM 779 C CA . ASN A 1 97 ? -6.300 -4.504 -16.016 1.00 68.25 97 ASN A CA 1
ATOM 780 C C . ASN A 1 97 ? -5.897 -3.036 -15.795 1.00 68.25 97 ASN A C 1
ATOM 782 O O . ASN A 1 97 ? -4.810 -2.649 -16.230 1.00 68.25 97 ASN A O 1
ATOM 786 N N . PRO A 1 98 ? -6.697 -2.256 -15.046 1.00 67.25 98 PRO A N 1
ATOM 787 C CA . PRO A 1 98 ? -6.490 -0.819 -14.893 1.00 67.25 98 PRO A CA 1
ATOM 788 C C . PRO A 1 98 ? -5.097 -0.455 -14.359 1.00 67.25 98 PRO A C 1
ATOM 790 O O . PRO A 1 98 ? -4.415 -1.257 -13.719 1.00 67.25 98 PRO A O 1
ATOM 793 N N . ASP A 1 99 ? -4.663 0.776 -14.589 1.00 76.44 99 ASP A N 1
ATOM 794 C CA . ASP A 1 99 ? -3.417 1.280 -14.013 1.00 76.44 99 ASP A CA 1
ATOM 795 C C . ASP A 1 99 ? -3.484 1.201 -12.471 1.00 76.44 99 ASP A C 1
ATOM 797 O O . ASP A 1 99 ? -4.418 1.706 -11.832 1.00 76.44 99 ASP A O 1
ATOM 801 N N . ILE A 1 100 ? -2.487 0.548 -11.860 1.00 79.00 100 ILE A N 1
ATOM 802 C CA . ILE A 1 100 ? -2.380 0.411 -10.403 1.00 79.00 100 ILE A CA 1
ATOM 803 C C . ILE A 1 100 ? -2.367 1.779 -9.710 1.00 79.00 100 ILE A C 1
ATOM 805 O O . ILE A 1 100 ? -2.969 1.949 -8.646 1.00 79.00 100 ILE A O 1
ATOM 809 N N . THR A 1 101 ? -1.733 2.777 -10.325 1.00 79.06 101 THR A N 1
ATOM 810 C CA . THR A 1 101 ? -1.658 4.149 -9.827 1.00 79.06 101 THR A CA 1
ATOM 811 C C . THR A 1 101 ? -3.028 4.813 -9.878 1.00 79.06 101 THR A C 1
ATOM 813 O O . THR A 1 101 ? -3.427 5.493 -8.925 1.00 79.06 101 THR A O 1
ATOM 816 N N . GLU A 1 102 ? -3.790 4.586 -10.948 1.00 82.94 102 GLU A N 1
ATOM 817 C CA . GLU A 1 102 ? -5.160 5.074 -11.061 1.00 82.94 102 GLU A CA 1
ATOM 818 C C . GLU A 1 102 ? -6.054 4.452 -9.979 1.00 82.94 102 GLU A C 1
ATOM 820 O O . GLU A 1 102 ? -6.788 5.175 -9.297 1.00 82.94 102 GLU A O 1
ATOM 825 N N . LEU A 1 103 ? -5.955 3.138 -9.748 1.00 87.44 103 LEU A N 1
ATOM 826 C CA . LEU A 1 103 ? -6.668 2.471 -8.655 1.00 87.44 103 LEU A CA 1
ATOM 827 C C . LEU A 1 103 ? -6.277 3.035 -7.288 1.00 87.44 103 LEU A C 1
ATOM 829 O O . LEU A 1 103 ? -7.153 3.363 -6.484 1.00 87.44 103 LEU A O 1
ATOM 833 N N . MET A 1 104 ? -4.982 3.215 -7.020 1.00 88.81 104 MET A N 1
ATOM 834 C CA . MET A 1 104 ? -4.502 3.828 -5.779 1.00 88.81 104 MET A CA 1
ATOM 835 C C . MET A 1 104 ? -5.055 5.248 -5.594 1.00 88.81 104 MET A C 1
ATOM 837 O O . MET A 1 104 ? -5.477 5.608 -4.490 1.00 88.81 104 MET A O 1
ATOM 841 N N . SER A 1 105 ? -5.123 6.041 -6.665 1.00 88.56 105 SER A N 1
ATOM 842 C CA . SER A 1 105 ? -5.714 7.383 -6.648 1.00 88.56 105 SER A CA 1
ATOM 843 C C . SER A 1 105 ? -7.219 7.334 -6.360 1.00 88.56 105 SER A C 1
ATOM 845 O O . SER A 1 105 ? -7.704 8.023 -5.458 1.00 88.56 105 SER A O 1
ATOM 847 N N . LYS A 1 106 ? -7.956 6.427 -7.018 1.00 91.62 106 LYS A N 1
ATOM 848 C CA . LYS A 1 106 ? -9.385 6.185 -6.759 1.00 91.62 106 LYS A CA 1
ATOM 849 C C . LYS A 1 106 ? -9.632 5.768 -5.307 1.00 91.62 106 LYS A C 1
ATOM 851 O O . LYS A 1 106 ? -10.574 6.265 -4.691 1.00 91.62 106 LYS A O 1
ATOM 856 N N . ILE A 1 107 ? -8.779 4.924 -4.717 1.00 92.69 107 ILE A N 1
ATOM 857 C CA . ILE A 1 107 ? -8.862 4.540 -3.295 1.00 92.69 107 ILE A CA 1
ATOM 858 C C . ILE A 1 107 ? -8.670 5.759 -2.387 1.00 92.69 107 ILE A C 1
ATOM 860 O O . ILE A 1 107 ? -9.379 5.899 -1.385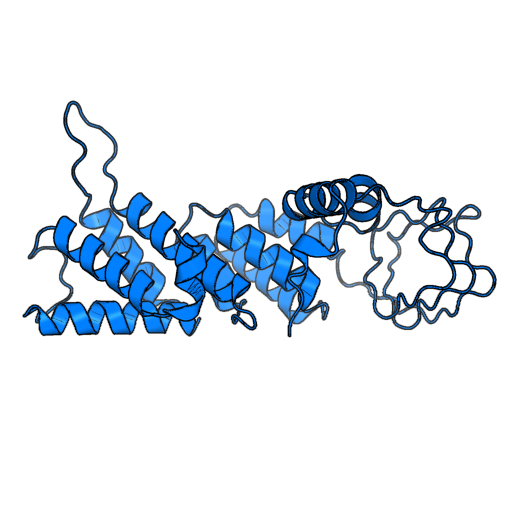 1.00 92.69 107 ILE A O 1
ATOM 864 N N . GLN A 1 108 ? -7.730 6.652 -2.706 1.00 90.75 108 GLN A N 1
ATOM 865 C CA . GLN A 1 108 ? -7.513 7.876 -1.932 1.00 90.75 108 GLN A CA 1
ATOM 866 C C . GLN A 1 108 ? -8.733 8.805 -1.994 1.00 90.75 108 GLN A C 1
ATOM 868 O O . GLN A 1 108 ? -9.155 9.317 -0.954 1.00 90.75 108 GLN A O 1
ATOM 873 N N . SER A 1 109 ? -9.333 8.975 -3.176 1.00 90.81 109 SER A N 1
ATOM 874 C CA . SER A 1 109 ? -10.470 9.878 -3.400 1.00 90.81 109 SER A CA 1
ATOM 875 C C . SER A 1 109 ? -11.849 9.269 -3.124 1.00 90.81 109 SER A C 1
ATOM 877 O O . SER A 1 109 ? -12.841 9.996 -3.166 1.00 90.81 109 SER A O 1
ATOM 879 N N . ALA A 1 110 ? -11.945 7.959 -2.870 1.00 93.19 110 ALA A N 1
ATOM 880 C CA . ALA A 1 110 ? -13.224 7.280 -2.678 1.00 93.19 110 ALA A CA 1
ATOM 881 C C . ALA A 1 110 ? -14.023 7.901 -1.523 1.00 93.19 110 ALA A C 1
ATOM 883 O O . ALA A 1 110 ? -13.541 8.011 -0.389 1.00 93.19 110 ALA A O 1
ATOM 884 N N . SER A 1 111 ? -15.261 8.293 -1.829 1.00 88.56 111 SER A N 1
ATOM 885 C CA . SER A 1 111 ? -16.137 9.050 -0.930 1.00 88.56 111 SER A CA 1
ATOM 886 C C . SER A 1 111 ? -17.037 8.163 -0.070 1.00 88.56 111 SER A C 1
ATOM 888 O O . SER A 1 111 ? -17.535 8.619 0.958 1.00 88.56 111 SER A O 1
ATOM 890 N N . SER A 1 112 ? -17.228 6.898 -0.460 1.00 92.12 112 SER A N 1
ATOM 891 C CA . SER A 1 112 ? -18.057 5.925 0.258 1.00 92.12 112 SER A CA 1
ATOM 892 C C . SER A 1 112 ? -17.269 4.678 0.665 1.00 92.12 112 SER A C 1
ATOM 894 O O . SER A 1 112 ? -16.306 4.287 -0.002 1.00 92.12 112 SER A O 1
ATOM 896 N N . LYS A 1 113 ? -17.713 4.021 1.747 1.00 89.62 113 LYS A N 1
ATOM 897 C CA . LYS A 1 113 ? -17.148 2.749 2.222 1.00 89.62 113 LYS A CA 1
ATOM 898 C C . LYS A 1 113 ? -17.188 1.672 1.149 1.00 89.62 113 LYS A C 1
ATOM 900 O O . LYS A 1 113 ? -16.170 1.038 0.909 1.00 89.62 113 LYS A O 1
ATOM 905 N N . THR A 1 114 ? -18.349 1.476 0.522 1.00 93.50 114 THR A N 1
ATOM 906 C CA . THR A 1 114 ? -18.563 0.421 -0.476 1.00 93.50 114 THR A CA 1
ATOM 907 C C . THR A 1 114 ? -17.599 0.575 -1.643 1.00 93.50 114 THR A C 1
ATOM 909 O O . THR A 1 114 ? -16.869 -0.358 -1.951 1.00 93.50 114 THR A O 1
ATOM 912 N N . GLN A 1 115 ? -17.493 1.789 -2.194 1.00 94.00 115 GLN A N 1
ATOM 913 C CA . GLN A 1 115 ? -16.554 2.075 -3.276 1.00 94.00 115 GLN A CA 1
ATOM 914 C C . GLN A 1 115 ? -15.103 1.812 -2.850 1.00 94.00 115 GLN A C 1
ATOM 916 O O . GLN A 1 115 ? -14.345 1.187 -3.582 1.00 94.00 115 GLN A O 1
ATOM 921 N N . LYS A 1 116 ? -14.699 2.265 -1.654 1.00 95.19 116 LYS A N 1
ATOM 922 C CA . LYS A 1 116 ? -13.340 2.013 -1.153 1.00 95.19 116 LYS A CA 1
ATOM 923 C C . LYS A 1 116 ? -13.077 0.519 -0.955 1.00 95.19 116 LYS A C 1
ATOM 925 O O . LYS A 1 116 ? -11.980 0.064 -1.245 1.00 95.19 116 LYS A O 1
ATOM 930 N N . GLN A 1 117 ? -14.064 -0.234 -0.481 1.00 94.12 117 GLN A N 1
ATOM 931 C CA . GLN A 1 117 ? -13.960 -1.675 -0.274 1.00 94.12 117 GLN A CA 1
ATOM 932 C C . GLN A 1 117 ? -13.796 -2.433 -1.595 1.00 94.12 117 GLN A C 1
ATOM 934 O O . GLN A 1 117 ? -12.952 -3.322 -1.665 1.00 94.12 117 GLN A O 1
ATOM 939 N N . GLU A 1 118 ? -14.555 -2.067 -2.627 1.00 94.19 118 GLU A N 1
ATOM 940 C CA . GLU A 1 118 ? -14.435 -2.639 -3.973 1.00 94.19 118 GLU A CA 1
ATOM 941 C C . GLU A 1 118 ? -13.061 -2.340 -4.579 1.00 94.19 118 GLU A C 1
ATOM 943 O O . GLU A 1 118 ? -12.365 -3.260 -4.995 1.00 94.19 118 GLU A O 1
ATOM 948 N N . LEU A 1 119 ? -12.616 -1.082 -4.525 1.00 94.25 119 LEU A N 1
ATOM 949 C CA . LEU A 1 119 ? -11.318 -0.681 -5.072 1.00 94.25 119 LEU A CA 1
ATOM 950 C C . LEU A 1 119 ? -10.133 -1.321 -4.332 1.00 94.25 119 LEU A C 1
ATOM 952 O O . LEU A 1 119 ? -9.154 -1.716 -4.954 1.00 94.25 119 LEU A O 1
ATOM 956 N N . VAL A 1 120 ? -10.194 -1.425 -2.999 1.00 92.75 120 VAL A N 1
ATOM 957 C CA . VAL A 1 120 ? -9.147 -2.106 -2.216 1.00 92.75 120 VAL A CA 1
ATOM 958 C C . VAL A 1 120 ? -9.146 -3.607 -2.512 1.00 92.75 120 VAL A C 1
ATOM 960 O O . VAL A 1 120 ? -8.075 -4.206 -2.566 1.00 92.75 120 VAL A O 1
ATOM 963 N N . ALA A 1 121 ? -10.316 -4.218 -2.725 1.00 90.81 121 ALA A N 1
ATOM 964 C CA . ALA A 1 121 ? -10.396 -5.612 -3.139 1.00 90.81 121 ALA A CA 1
ATOM 965 C C . ALA A 1 121 ? -9.749 -5.823 -4.513 1.00 90.81 121 ALA A C 1
ATOM 967 O O . ALA A 1 121 ? -8.869 -6.668 -4.636 1.00 90.81 121 ALA A O 1
ATOM 968 N N . GLU A 1 122 ? -10.108 -4.995 -5.493 1.00 89.88 122 GLU A N 1
ATOM 969 C CA . GLU A 1 122 ? -9.529 -5.010 -6.837 1.00 89.88 122 GLU A CA 1
ATOM 970 C C . GLU A 1 122 ? -8.003 -4.832 -6.806 1.00 89.88 122 GLU A C 1
ATOM 972 O O . GLU A 1 122 ? -7.279 -5.616 -7.418 1.00 89.88 122 GLU A O 1
ATOM 977 N N . LEU A 1 123 ? -7.500 -3.866 -6.026 1.00 88.25 123 LEU A N 1
ATOM 978 C CA . LEU A 1 123 ? -6.064 -3.635 -5.863 1.00 88.25 123 LEU A CA 1
ATOM 979 C C . LEU A 1 123 ? -5.341 -4.863 -5.289 1.00 88.25 123 LEU A C 1
ATOM 981 O O . LEU A 1 123 ? -4.268 -5.221 -5.760 1.00 88.25 123 LEU A O 1
ATOM 985 N N . CYS A 1 124 ? -5.891 -5.492 -4.250 1.00 86.06 124 CYS A N 1
ATOM 986 C CA . CYS A 1 124 ? -5.241 -6.630 -3.603 1.00 86.06 124 CYS A CA 1
ATOM 987 C C . CYS A 1 124 ? -5.328 -7.923 -4.419 1.00 86.06 124 CYS A C 1
ATOM 989 O O . CYS A 1 124 ? -4.424 -8.749 -4.318 1.00 86.06 124 CYS A O 1
ATOM 991 N N . ASP A 1 125 ? -6.404 -8.110 -5.181 1.00 84.94 125 ASP A N 1
ATOM 992 C CA . ASP A 1 125 ? -6.670 -9.368 -5.879 1.00 84.94 125 ASP A CA 1
ATOM 993 C C . ASP A 1 125 ? -5.966 -9.419 -7.243 1.00 84.94 125 ASP A C 1
ATOM 995 O O . ASP A 1 125 ? -5.517 -10.485 -7.660 1.00 84.94 125 ASP A O 1
ATOM 999 N N . ASN A 1 126 ? -5.822 -8.270 -7.917 1.00 77.69 126 ASN A N 1
ATOM 1000 C CA . ASN A 1 126 ? -5.320 -8.210 -9.293 1.00 77.69 126 ASN A CA 1
ATOM 1001 C C . ASN A 1 126 ? -3.840 -7.814 -9.419 1.00 77.69 126 ASN A C 1
ATOM 1003 O O . ASN A 1 126 ? -3.274 -7.946 -10.504 1.00 77.69 126 ASN A O 1
ATOM 1007 N N . TYR A 1 127 ? -3.203 -7.318 -8.353 1.00 72.50 127 TYR A N 1
ATOM 1008 C CA . TYR A 1 127 ? -1.842 -6.775 -8.418 1.00 72.50 127 TYR A CA 1
ATOM 1009 C C . TYR A 1 127 ? -0.947 -7.501 -7.412 1.00 72.50 127 TYR A C 1
ATOM 1011 O O . TYR A 1 127 ? -1.123 -7.398 -6.199 1.00 72.50 127 TYR A O 1
ATOM 1019 N N . ASN A 1 128 ? 0.041 -8.246 -7.914 1.00 55.22 128 ASN A N 1
ATOM 1020 C CA . ASN A 1 128 ? 0.890 -9.124 -7.104 1.00 55.22 128 ASN A CA 1
ATOM 1021 C C . ASN A 1 128 ? 2.222 -8.470 -6.690 1.00 55.22 128 ASN A C 1
ATOM 1023 O O . ASN A 1 128 ? 3.259 -9.123 -6.687 1.00 55.22 128 ASN A O 1
ATOM 1027 N N . SER A 1 129 ? 2.207 -7.182 -6.324 1.00 64.06 129 SER A N 1
ATOM 1028 C CA . SER A 1 129 ? 3.380 -6.490 -5.765 1.00 64.06 129 SER A CA 1
ATOM 1029 C C . SER A 1 129 ? 3.232 -6.334 -4.241 1.00 64.06 129 SER A C 1
ATOM 1031 O O . SER A 1 129 ? 2.740 -5.295 -3.771 1.00 64.06 129 SER A O 1
ATOM 1033 N N . PRO A 1 130 ? 3.641 -7.340 -3.437 1.00 62.97 130 PRO A N 1
ATOM 1034 C CA . PRO A 1 130 ? 3.347 -7.391 -2.009 1.00 62.97 130 PRO A CA 1
ATOM 1035 C C . PRO A 1 130 ? 3.961 -6.249 -1.199 1.00 62.97 130 PRO A C 1
ATOM 1037 O O . PRO A 1 130 ? 3.407 -5.947 -0.147 1.00 62.97 130 PRO A O 1
ATOM 1040 N N . ASP A 1 131 ? 5.042 -5.610 -1.656 1.00 70.12 131 ASP A N 1
ATOM 1041 C CA . ASP A 1 131 ? 5.723 -4.555 -0.896 1.00 70.12 131 ASP A CA 1
ATOM 1042 C C . ASP A 1 131 ? 5.174 -3.156 -1.184 1.00 70.12 131 ASP A C 1
ATOM 1044 O O . ASP A 1 131 ? 4.832 -2.432 -0.247 1.00 70.12 131 ASP A O 1
ATOM 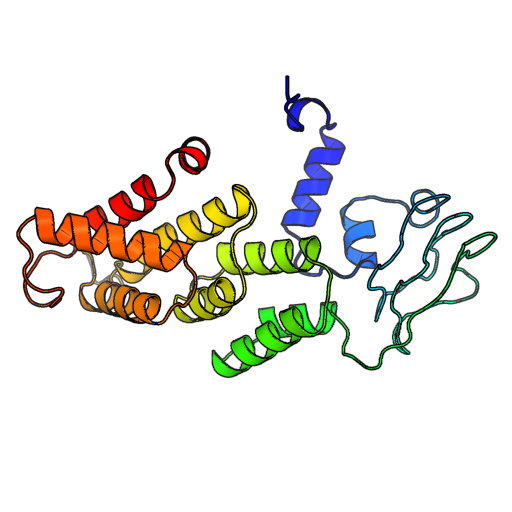1048 N N . HIS A 1 132 ? 5.006 -2.783 -2.456 1.00 73.25 132 HIS A N 1
ATOM 1049 C CA . HIS A 1 132 ? 4.459 -1.474 -2.822 1.00 73.25 132 HIS A CA 1
ATOM 1050 C C . HIS A 1 132 ? 2.983 -1.336 -2.403 1.00 73.25 132 HIS A C 1
ATOM 1052 O O . HIS A 1 132 ? 2.619 -0.374 -1.725 1.00 73.25 132 HIS A O 1
ATOM 1058 N N . ILE A 1 133 ? 2.135 -2.332 -2.688 1.00 81.69 133 ILE A N 1
ATOM 1059 C CA . ILE A 1 133 ? 0.719 -2.309 -2.277 1.00 81.69 133 ILE A CA 1
ATOM 1060 C C . ILE A 1 133 ? 0.610 -2.261 -0.752 1.00 81.69 133 ILE A C 1
ATOM 1062 O O . ILE A 1 133 ? -0.177 -1.490 -0.200 1.00 81.69 133 ILE A O 1
ATOM 1066 N N . ARG A 1 134 ? 1.455 -3.021 -0.045 1.00 85.44 134 ARG A N 1
ATOM 1067 C CA . ARG A 1 134 ? 1.544 -2.972 1.419 1.00 85.44 134 ARG A CA 1
ATOM 1068 C C . ARG A 1 134 ? 1.971 -1.595 1.906 1.00 85.44 134 ARG A C 1
ATOM 1070 O O . ARG A 1 134 ? 1.354 -1.067 2.825 1.00 85.44 134 ARG A O 1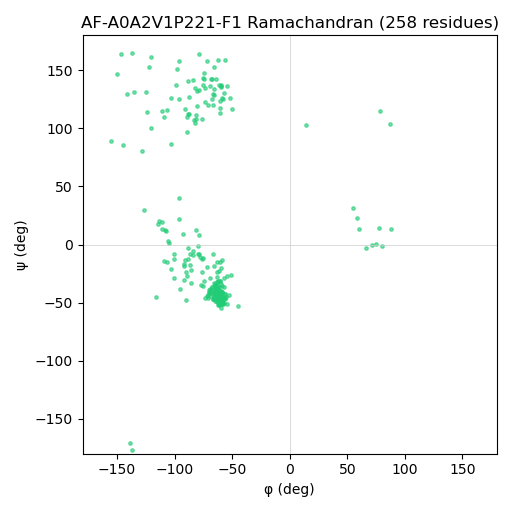
ATOM 1077 N N . GLN A 1 135 ? 2.986 -0.982 1.309 1.00 84.12 135 GLN A N 1
ATOM 1078 C CA . GLN A 1 135 ? 3.428 0.355 1.694 1.00 84.12 135 GLN A CA 1
ATOM 1079 C C . GLN A 1 135 ? 2.331 1.405 1.471 1.00 84.12 135 GLN A C 1
ATOM 1081 O O . GLN A 1 135 ? 2.094 2.230 2.358 1.00 84.12 135 GLN A O 1
ATOM 1086 N N . PHE A 1 136 ? 1.621 1.333 0.344 1.00 88.12 136 PHE A N 1
ATOM 1087 C CA . PHE A 1 136 ? 0.469 2.179 0.053 1.00 88.12 136 PHE A CA 1
ATOM 1088 C C . PHE A 1 136 ? -0.639 1.997 1.099 1.00 88.12 136 PHE A C 1
ATOM 1090 O O . PHE A 1 136 ? -1.035 2.973 1.743 1.00 88.12 136 PHE A O 1
ATOM 1097 N N . LEU A 1 137 ? -1.099 0.759 1.327 1.00 91.38 137 LEU A N 1
ATOM 1098 C CA . LEU A 1 137 ? -2.158 0.448 2.293 1.00 91.38 137 LEU A CA 1
ATOM 1099 C C . LEU A 1 137 ? -1.761 0.861 3.712 1.00 91.38 137 LEU A C 1
ATOM 1101 O O . LEU A 1 137 ? -2.550 1.515 4.393 1.00 91.38 137 LEU A O 1
ATOM 1105 N N . ARG A 1 138 ? -0.520 0.584 4.130 1.00 91.56 138 ARG A N 1
ATOM 1106 C CA . ARG A 1 138 ? 0.037 1.050 5.408 1.00 91.56 138 ARG A CA 1
ATOM 1107 C C . ARG A 1 138 ? -0.051 2.569 5.518 1.00 91.56 138 ARG A C 1
ATOM 1109 O O . ARG A 1 138 ? -0.545 3.084 6.517 1.00 91.56 138 ARG A O 1
ATOM 1116 N N . GLY A 1 139 ? 0.345 3.291 4.472 1.00 91.06 139 GLY A N 1
ATOM 1117 C CA . GLY A 1 139 ? 0.232 4.745 4.419 1.00 91.06 139 GLY A CA 1
ATOM 1118 C C . GLY A 1 139 ? -1.217 5.251 4.474 1.00 91.06 139 GLY A C 1
ATOM 1119 O O . GLY A 1 139 ? -1.472 6.299 5.067 1.00 91.06 139 GLY A O 1
ATOM 1120 N N . GLN A 1 140 ? -2.182 4.537 3.885 1.00 93.06 140 GLN A N 1
ATOM 1121 C CA . GLN A 1 140 ? -3.608 4.875 4.003 1.00 93.06 140 GLN A CA 1
ATOM 1122 C C . GLN A 1 140 ? -4.139 4.617 5.424 1.00 93.06 140 GLN A C 1
ATOM 1124 O O . GLN A 1 140 ? -4.865 5.452 5.971 1.00 93.06 140 GLN A O 1
ATOM 1129 N N . ILE A 1 141 ? -3.729 3.507 6.045 1.00 94.94 141 ILE A N 1
ATOM 1130 C CA . ILE A 1 141 ? -4.056 3.145 7.431 1.00 94.94 141 ILE A CA 1
ATOM 1131 C C . ILE A 1 141 ? -3.534 4.216 8.396 1.00 94.94 141 ILE A C 1
ATOM 1133 O O . ILE A 1 141 ? -4.284 4.718 9.230 1.00 94.94 141 ILE A O 1
ATOM 1137 N N . GLU A 1 142 ? -2.283 4.651 8.244 1.00 93.06 142 GLU A N 1
ATOM 1138 C CA . GLU A 1 142 ? -1.687 5.671 9.114 1.00 93.06 142 GLU A CA 1
ATOM 1139 C C . GLU A 1 142 ? -2.373 7.036 8.988 1.00 93.06 142 GLU A C 1
ATOM 1141 O O . GLU A 1 142 ? -2.498 7.771 9.975 1.00 93.06 142 GLU A O 1
ATOM 1146 N N . ARG A 1 143 ? -2.850 7.388 7.789 1.00 91.00 143 ARG A N 1
ATOM 1147 C CA . ARG A 1 143 ? -3.436 8.706 7.498 1.00 91.00 143 ARG A CA 1
ATOM 1148 C C . ARG A 1 143 ? -4.935 8.783 7.763 1.00 91.00 143 ARG A C 1
ATOM 1150 O O . ARG A 1 143 ? -5.416 9.867 8.093 1.00 91.00 143 ARG A O 1
ATOM 1157 N N . THR A 1 144 ? -5.678 7.677 7.681 1.00 93.06 144 THR A N 1
ATOM 1158 C CA . THR A 1 144 ? -7.142 7.718 7.827 1.00 93.06 144 THR A CA 1
ATOM 1159 C C . THR A 1 144 ? -7.572 8.276 9.187 1.00 93.06 144 THR A C 1
ATOM 1161 O O . THR A 1 144 ? -7.024 7.926 10.234 1.00 93.06 144 THR A O 1
ATOM 1164 N N . ALA A 1 145 ? -8.569 9.158 9.169 1.00 92.31 145 ALA A N 1
ATOM 1165 C CA . ALA A 1 145 ? -9.270 9.651 10.357 1.00 92.31 145 ALA A CA 1
ATOM 1166 C C . ALA A 1 145 ? -10.674 9.029 10.502 1.00 92.31 145 ALA A C 1
ATOM 1168 O O . ALA A 1 145 ? -11.413 9.370 11.421 1.00 92.31 145 ALA A O 1
ATOM 1169 N N . SER A 1 146 ? -11.052 8.136 9.583 1.00 93.31 146 SER A N 1
ATOM 1170 C CA . SER A 1 146 ? -12.320 7.409 9.607 1.00 93.31 146 SER A CA 1
ATOM 1171 C C . SER A 1 146 ? -12.081 5.978 10.080 1.00 93.31 146 SER A C 1
ATOM 1173 O O . SER A 1 146 ? -11.251 5.267 9.510 1.00 93.31 146 SER A O 1
ATOM 1175 N N . VAL A 1 147 ? -12.825 5.572 11.112 1.00 94.56 147 VAL A N 1
ATOM 1176 C CA . VAL A 1 147 ? -12.828 4.204 11.660 1.00 94.56 147 VAL A CA 1
ATOM 1177 C C . VAL A 1 147 ? -13.325 3.211 10.611 1.00 94.56 147 VAL A C 1
ATOM 1179 O O . VAL A 1 147 ? -12.749 2.145 10.440 1.00 94.56 147 VAL A O 1
ATOM 1182 N N . GLU A 1 148 ? -14.332 3.604 9.840 1.00 94.06 148 GLU A N 1
ATOM 1183 C CA . GLU A 1 148 ? -14.894 2.801 8.759 1.00 94.06 148 GLU A CA 1
ATOM 1184 C C . GLU A 1 148 ? -13.861 2.531 7.656 1.00 94.06 148 GLU A C 1
ATOM 1186 O O . GLU A 1 148 ? -13.645 1.382 7.277 1.00 94.06 148 GLU A O 1
ATOM 1191 N N . ASN A 1 149 ? -13.155 3.572 7.198 1.00 94.94 149 ASN A N 1
ATOM 1192 C CA . ASN A 1 149 ? -12.079 3.414 6.216 1.00 94.94 149 ASN A CA 1
ATOM 1193 C C . ASN A 1 149 ? -10.907 2.611 6.784 1.00 94.94 149 ASN A C 1
ATOM 1195 O O . ASN A 1 149 ? -10.276 1.858 6.052 1.00 94.94 149 ASN A O 1
ATOM 1199 N N . PHE A 1 150 ? -10.606 2.781 8.074 1.00 96.44 150 PHE A N 1
ATOM 1200 C CA . PHE A 1 150 ? -9.582 1.992 8.746 1.00 96.44 150 PHE A CA 1
ATOM 1201 C C . PHE A 1 150 ? -9.909 0.499 8.674 1.00 96.44 150 PHE A C 1
ATOM 1203 O O . PHE A 1 150 ? -9.064 -0.249 8.200 1.00 96.44 150 PHE A O 1
ATOM 1210 N N . VAL A 1 151 ? -11.130 0.091 9.048 1.00 96.06 151 VAL A N 1
ATOM 1211 C CA . VAL A 1 151 ? -11.573 -1.316 8.990 1.00 96.06 151 VAL A CA 1
ATOM 1212 C C . VAL A 1 151 ? -11.478 -1.869 7.565 1.00 96.06 151 VAL A C 1
ATOM 1214 O O . VAL A 1 151 ? -10.892 -2.927 7.365 1.00 96.06 151 VAL A O 1
ATOM 1217 N N . VAL A 1 152 ? -11.958 -1.120 6.561 1.00 95.94 152 VAL A N 1
ATOM 1218 C CA . VAL A 1 152 ? -11.866 -1.530 5.144 1.00 95.94 152 VAL A CA 1
ATOM 1219 C C . VAL A 1 152 ? -10.423 -1.813 4.717 1.00 95.94 152 VAL A C 1
ATOM 1221 O O . VAL A 1 152 ? -10.169 -2.792 4.021 1.00 95.94 152 VAL A O 1
ATOM 1224 N N . LEU A 1 153 ? -9.476 -0.965 5.126 1.00 95.56 153 LEU A N 1
ATOM 1225 C CA . LEU A 1 153 ? -8.070 -1.109 4.754 1.00 95.56 153 LEU A CA 1
ATOM 1226 C C . LEU A 1 153 ? -7.390 -2.261 5.504 1.00 95.56 153 LEU A C 1
ATOM 1228 O O . LEU A 1 153 ? -6.685 -3.055 4.884 1.00 95.56 153 LEU A O 1
ATOM 1232 N N . VAL A 1 154 ? -7.586 -2.364 6.824 1.00 95.12 154 VAL A N 1
ATOM 1233 C CA . VAL A 1 154 ? -6.906 -3.391 7.633 1.00 95.12 154 VAL A CA 1
ATOM 1234 C C . VAL A 1 154 ? -7.402 -4.803 7.332 1.00 95.12 154 VAL A C 1
ATOM 1236 O O . VAL A 1 154 ? -6.616 -5.743 7.401 1.00 95.12 154 VAL A O 1
ATOM 1239 N N . ASP A 1 155 ? -8.657 -4.973 6.914 1.00 94.75 155 ASP A N 1
ATOM 1240 C CA . ASP A 1 155 ? -9.212 -6.287 6.561 1.00 94.75 155 ASP A CA 1
ATOM 1241 C C . ASP A 1 155 ? -8.566 -6.926 5.324 1.00 94.75 155 ASP A C 1
ATOM 1243 O O . ASP A 1 155 ? -8.651 -8.140 5.143 1.00 94.75 155 ASP A O 1
ATOM 1247 N N . ARG A 1 156 ? -7.888 -6.134 4.485 1.00 92.25 156 ARG A N 1
ATOM 1248 C CA . ARG A 1 156 ? -7.071 -6.623 3.360 1.00 92.25 156 ARG A CA 1
ATOM 1249 C C . ARG A 1 156 ? -5.569 -6.491 3.621 1.00 92.25 156 ARG A C 1
ATOM 1251 O O . ARG A 1 156 ? -4.757 -6.675 2.720 1.00 92.25 156 ARG A O 1
ATOM 1258 N N . PHE A 1 157 ? -5.183 -6.197 4.861 1.00 91.31 157 PHE A N 1
ATOM 1259 C CA . PHE A 1 157 ? -3.810 -5.903 5.248 1.00 91.31 157 PHE A CA 1
ATOM 1260 C C . PHE A 1 157 ? -3.373 -6.756 6.444 1.00 91.31 157 PHE A C 1
ATOM 1262 O O . PHE A 1 157 ? -3.332 -6.299 7.587 1.00 91.31 157 PHE A O 1
ATOM 1269 N N . GLU A 1 158 ? -3.002 -8.011 6.186 1.00 88.12 158 GLU A N 1
ATOM 1270 C CA . GLU A 1 158 ? -2.410 -8.848 7.233 1.00 88.12 158 GLU A CA 1
ATOM 1271 C C . GLU A 1 158 ? -0.969 -8.377 7.515 1.00 88.12 158 GLU A C 1
ATOM 1273 O O . GLU A 1 158 ? -0.153 -8.308 6.578 1.00 88.12 158 GLU A O 1
ATOM 1278 N N . PRO A 1 159 ? -0.627 -8.010 8.765 1.00 86.31 159 PRO A N 1
ATOM 1279 C CA . PRO A 1 159 ? 0.687 -7.472 9.089 1.00 86.31 159 PRO A CA 1
ATOM 1280 C C . PRO A 1 159 ? 1.765 -8.560 9.004 1.00 86.31 159 PRO A C 1
ATOM 1282 O O . PRO A 1 159 ? 1.726 -9.543 9.741 1.00 86.31 159 PRO A O 1
ATOM 1285 N N . LYS A 1 160 ? 2.760 -8.365 8.129 1.00 83.19 160 LYS A N 1
ATOM 1286 C CA . LYS A 1 160 ? 3.892 -9.296 7.951 1.00 83.19 160 LYS A CA 1
ATOM 1287 C C . LYS A 1 160 ? 5.152 -8.818 8.668 1.00 83.19 160 LYS A C 1
ATOM 1289 O O . LYS A 1 160 ? 5.961 -9.635 9.098 1.00 83.19 160 LYS A O 1
ATOM 1294 N N . HIS A 1 161 ? 5.303 -7.504 8.828 1.00 82.69 161 HIS A N 1
ATOM 1295 C CA . HIS A 1 161 ? 6.475 -6.884 9.442 1.00 82.69 161 HIS A CA 1
ATOM 1296 C C . HIS A 1 161 ? 6.103 -6.060 10.677 1.00 82.69 161 HIS A C 1
ATOM 1298 O O . HIS A 1 161 ? 4.959 -5.630 10.838 1.00 82.69 161 HIS A O 1
ATOM 1304 N N . THR A 1 162 ? 7.089 -5.776 11.530 1.00 82.44 162 THR A N 1
ATOM 1305 C CA . THR A 1 162 ? 6.927 -4.933 12.728 1.00 82.44 162 THR A CA 1
ATOM 1306 C C . THR A 1 162 ? 6.299 -3.577 12.391 1.00 82.44 162 THR A C 1
ATOM 1308 O O . THR A 1 162 ? 5.347 -3.159 13.042 1.00 82.44 162 THR A O 1
ATOM 1311 N N . ASN A 1 163 ? 6.734 -2.934 11.302 1.00 82.38 163 ASN A N 1
ATOM 1312 C CA . ASN A 1 163 ? 6.188 -1.644 10.865 1.00 82.38 163 ASN A CA 1
ATOM 1313 C C . ASN A 1 163 ? 4.698 -1.704 10.494 1.00 82.38 163 ASN A C 1
ATOM 1315 O O . ASN A 1 163 ? 3.977 -0.730 10.698 1.00 82.38 163 ASN A O 1
ATOM 1319 N N . ASP A 1 164 ? 4.217 -2.840 9.989 1.00 88.00 164 ASP A N 1
ATOM 1320 C CA . ASP A 1 164 ? 2.800 -3.024 9.673 1.00 88.00 164 ASP A CA 1
ATOM 1321 C C . ASP A 1 164 ? 1.967 -3.078 10.957 1.00 88.00 164 ASP A C 1
ATOM 1323 O O . ASP A 1 164 ? 0.937 -2.412 11.066 1.00 88.00 164 ASP A O 1
ATOM 1327 N N . LYS A 1 165 ? 2.453 -3.819 11.962 1.00 88.44 165 LYS A N 1
ATOM 1328 C CA . LYS A 1 165 ? 1.825 -3.880 13.287 1.00 88.44 165 LYS A CA 1
ATOM 1329 C C . LYS A 1 165 ? 1.814 -2.505 13.948 1.00 88.44 165 LYS A C 1
ATOM 1331 O O . LYS A 1 165 ? 0.769 -2.065 14.421 1.00 88.44 165 LYS A O 1
ATOM 1336 N N . ILE A 1 166 ? 2.945 -1.796 13.922 1.00 87.56 166 ILE A N 1
ATOM 1337 C CA . ILE A 1 166 ? 3.067 -0.435 14.457 1.00 87.56 166 ILE A CA 1
ATOM 1338 C C . ILE A 1 166 ? 2.045 0.502 13.802 1.00 87.56 166 ILE A C 1
ATOM 1340 O O . ILE A 1 166 ? 1.362 1.241 14.512 1.00 87.56 166 ILE A O 1
ATOM 1344 N N . ALA A 1 167 ? 1.900 0.463 12.476 1.00 91.00 167 ALA A N 1
ATOM 1345 C CA . ALA A 1 167 ? 0.940 1.294 11.754 1.00 91.00 167 ALA A CA 1
ATOM 1346 C C . ALA A 1 167 ? -0.512 1.033 12.191 1.00 91.00 167 ALA A C 1
ATOM 1348 O O . ALA A 1 167 ? -1.260 1.985 12.443 1.00 91.00 167 ALA A O 1
ATOM 1349 N N . ILE A 1 168 ? -0.899 -0.240 12.341 1.00 94.25 168 ILE A N 1
ATOM 1350 C CA . ILE A 1 168 ? -2.227 -0.639 12.834 1.00 94.25 168 ILE A CA 1
ATOM 1351 C C . ILE A 1 168 ? -2.436 -0.127 14.267 1.00 94.25 168 ILE A C 1
ATOM 1353 O O . ILE A 1 168 ? -3.411 0.579 14.529 1.00 94.25 168 ILE A O 1
ATOM 1357 N N . LEU A 1 169 ? -1.505 -0.410 15.185 1.00 93.38 169 LEU A N 1
ATOM 1358 C CA . LEU A 1 169 ? -1.621 -0.044 16.603 1.00 93.38 169 LEU A CA 1
ATOM 1359 C C . LEU A 1 169 ? -1.639 1.480 16.818 1.00 93.38 169 LEU A C 1
ATOM 1361 O O . LEU A 1 169 ? -2.482 1.991 17.562 1.00 93.38 169 LEU A O 1
ATOM 1365 N N . ARG A 1 170 ? -0.776 2.235 16.120 1.00 92.62 170 ARG A N 1
ATOM 1366 C CA . ARG A 1 170 ? -0.786 3.713 16.133 1.00 92.62 170 ARG A CA 1
ATOM 1367 C C . ARG A 1 170 ? -2.127 4.265 15.668 1.00 92.62 170 ARG A C 1
ATOM 1369 O O . ARG A 1 170 ? -2.661 5.199 16.271 1.00 92.62 170 ARG A O 1
ATOM 1376 N N . SER A 1 171 ? -2.678 3.682 14.610 1.00 95.81 171 SER A N 1
ATOM 1377 C CA . SER A 1 171 ? -3.947 4.118 14.032 1.00 95.81 171 SER A CA 1
ATOM 1378 C C . SER A 1 171 ? -5.124 3.799 14.951 1.00 95.81 171 SER A C 1
ATOM 1380 O O . SER A 1 171 ? -5.949 4.682 15.177 1.00 95.81 171 SER A O 1
ATOM 1382 N N . LEU A 1 172 ? -5.152 2.615 15.575 1.00 95.62 172 LEU A N 1
ATOM 1383 C CA . LEU A 1 172 ? -6.136 2.255 16.603 1.00 95.62 172 LEU A CA 1
ATOM 1384 C C . LEU A 1 172 ? -6.106 3.232 17.782 1.00 95.62 172 LEU A C 1
ATOM 1386 O O . LEU A 1 172 ? -7.145 3.789 18.135 1.00 95.62 172 LEU A O 1
ATOM 1390 N N . ARG A 1 173 ? -4.920 3.512 18.344 1.00 94.31 173 ARG A N 1
ATOM 1391 C CA . ARG A 1 173 ? -4.739 4.508 19.417 1.00 94.31 173 ARG A CA 1
ATOM 1392 C C . ARG A 1 173 ? -5.292 5.873 19.010 1.00 94.31 173 ARG A C 1
ATOM 1394 O O . ARG A 1 173 ? -6.072 6.483 19.743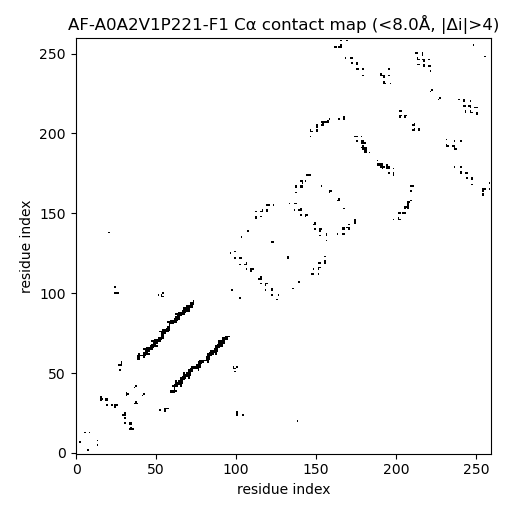 1.00 94.31 173 ARG A O 1
ATOM 1401 N N . LYS A 1 174 ? -4.894 6.361 17.831 1.00 94.19 174 LYS A N 1
ATOM 1402 C CA . LYS A 1 174 ? -5.317 7.659 17.289 1.00 94.19 174 LYS A CA 1
ATOM 1403 C C . LYS A 1 174 ? -6.840 7.733 17.135 1.00 94.19 174 LYS A C 1
ATOM 1405 O O . LYS A 1 174 ? -7.444 8.709 17.580 1.00 94.19 174 LYS A O 1
ATOM 1410 N N . LEU A 1 175 ? -7.456 6.721 16.527 1.00 95.25 175 LEU A N 1
ATOM 1411 C CA . LEU A 1 175 ? -8.896 6.671 16.262 1.00 95.25 175 LEU A CA 1
ATOM 1412 C C . LEU A 1 175 ? -9.715 6.515 17.551 1.00 95.25 175 LEU A C 1
ATOM 1414 O O . LEU A 1 175 ? -10.731 7.193 17.704 1.00 95.25 175 LEU A O 1
ATOM 1418 N N . ALA A 1 176 ? -9.242 5.723 18.517 1.00 92.00 176 ALA A N 1
ATOM 1419 C CA . ALA A 1 176 ? -9.847 5.615 19.844 1.00 92.00 176 ALA A CA 1
ATOM 1420 C C . ALA A 1 176 ? -9.905 6.985 20.537 1.00 92.00 176 ALA A C 1
ATOM 1422 O O . ALA A 1 176 ? -10.978 7.454 20.920 1.00 92.00 176 ALA A O 1
ATOM 1423 N N . LEU A 1 177 ? -8.771 7.692 20.594 1.00 90.19 177 LEU A N 1
ATOM 1424 C CA . LEU A 1 177 ? -8.693 9.040 21.163 1.00 90.19 177 LEU A CA 1
ATOM 1425 C C . LEU A 1 177 ? -9.576 10.052 20.419 1.00 90.19 177 LEU A C 1
ATOM 1427 O O . LEU A 1 177 ? -10.121 10.960 21.043 1.00 90.19 177 LEU A O 1
ATOM 1431 N N . GLN A 1 178 ? -9.704 9.945 19.094 1.00 90.44 178 GLN A N 1
ATOM 1432 C CA . GLN A 1 178 ? -10.565 10.826 18.297 1.00 90.44 178 GLN A CA 1
ATOM 1433 C C . GLN A 1 178 ? -12.052 10.550 18.541 1.00 90.44 178 GLN A C 1
ATOM 1435 O O . GLN A 1 178 ? -12.806 11.494 18.776 1.00 90.44 178 GLN A O 1
ATOM 1440 N N . SER A 1 179 ? -12.463 9.281 18.539 1.00 88.12 179 SER A N 1
ATOM 1441 C CA . SER A 1 179 ? -13.856 8.864 18.758 1.00 88.12 179 SER A CA 1
ATOM 1442 C C . SER A 1 179 ? -14.368 9.234 20.152 1.00 88.12 179 SER A C 1
ATOM 1444 O O . SER A 1 179 ? -15.534 9.594 20.319 1.00 88.12 179 SER A O 1
ATOM 1446 N N . ALA A 1 180 ? -13.476 9.232 21.145 1.00 84.00 180 ALA A N 1
ATOM 1447 C CA . ALA A 1 180 ? -13.795 9.620 22.505 1.00 84.00 180 ALA A CA 1
ATOM 1448 C C . ALA A 1 180 ? -13.843 11.145 22.714 1.00 84.00 180 ALA A C 1
ATOM 1450 O O . ALA A 1 180 ? -14.274 11.577 23.774 1.00 84.00 180 ALA A O 1
ATOM 1451 N N . LYS A 1 181 ? -13.448 12.010 21.767 1.00 82.19 181 LYS A N 1
ATOM 1452 C CA . LYS A 1 181 ? -13.535 13.476 21.956 1.00 82.19 181 LYS A CA 1
ATOM 1453 C C . LYS A 1 181 ? -14.953 13.998 21.688 1.00 82.19 181 LYS A C 1
ATOM 1455 O O . LYS A 1 181 ? -15.538 13.728 20.643 1.00 82.19 181 LYS A O 1
ATOM 1460 N N . LYS A 1 182 ? -15.498 14.832 22.585 1.00 65.69 182 LYS A N 1
ATOM 1461 C CA . LYS A 1 182 ? -16.745 15.590 22.343 1.00 65.69 182 LYS A CA 1
ATOM 1462 C C . LYS A 1 182 ? -16.446 16.896 21.581 1.00 65.69 182 LYS A C 1
ATOM 1464 O O . LYS A 1 182 ? -15.453 17.566 21.868 1.00 65.69 182 LYS A O 1
ATOM 1469 N N . ARG A 1 183 ? -17.313 17.310 20.640 1.00 56.06 183 ARG A N 1
ATOM 1470 C CA . ARG A 1 183 ? -17.264 18.668 20.048 1.00 56.06 183 ARG A CA 1
ATOM 1471 C C . ARG A 1 183 ? -17.459 19.700 21.172 1.00 56.06 183 ARG A C 1
ATOM 1473 O O . ARG A 1 183 ? -18.435 19.621 21.913 1.00 56.06 183 ARG A O 1
ATOM 1480 N N . ARG A 1 184 ? -16.508 20.633 21.323 1.00 50.34 184 ARG A N 1
ATOM 1481 C CA . ARG A 1 184 ? -16.473 21.671 22.373 1.00 50.34 184 ARG A CA 1
ATOM 1482 C C . ARG A 1 184 ? -17.807 22.429 22.467 1.00 50.34 184 ARG A C 1
ATOM 1484 O O . ARG A 1 184 ? -18.128 23.203 21.574 1.00 50.34 184 ARG A O 1
ATOM 1491 N N . ALA A 1 185 ? -18.492 22.316 23.601 1.00 42.06 185 ALA A N 1
ATOM 1492 C CA . ALA A 1 185 ? -19.341 23.383 24.122 1.00 42.06 185 ALA A CA 1
ATOM 1493 C C . ALA A 1 185 ? -18.654 23.914 25.390 1.00 42.06 185 ALA A C 1
ATOM 1495 O O . ALA A 1 185 ? -18.424 23.152 26.320 1.00 42.06 185 ALA A O 1
ATOM 1496 N N . LYS A 1 186 ? -18.216 25.180 25.332 1.00 49.31 186 LYS A N 1
ATOM 1497 C CA . LYS A 1 186 ? -17.619 26.024 26.390 1.00 49.31 186 LYS A CA 1
ATOM 1498 C C . LYS A 1 186 ? -17.154 25.319 27.684 1.00 49.31 186 LYS A C 1
ATOM 1500 O O . LYS A 1 186 ? -17.938 25.117 28.598 1.00 49.31 186 LYS A O 1
ATOM 1505 N N . GLY A 1 187 ? -15.834 25.131 27.793 1.00 49.66 187 GLY A N 1
ATOM 1506 C CA . GLY A 1 187 ? -15.130 24.941 29.070 1.00 49.66 187 GLY A CA 1
ATOM 1507 C C . GLY A 1 187 ? -15.077 23.493 29.570 1.00 49.66 187 GLY A C 1
ATOM 1508 O O . GLY A 1 187 ? -16.027 23.007 30.158 1.00 49.66 187 GLY A O 1
ATOM 1509 N N . LYS A 1 188 ? -13.902 22.863 29.408 1.00 50.28 188 LYS A N 1
ATOM 1510 C CA . LYS A 1 188 ? -13.524 21.461 29.711 1.00 50.28 188 LYS A CA 1
ATOM 1511 C C . LYS A 1 188 ? -13.990 20.420 28.676 1.00 50.28 188 LYS A C 1
ATOM 1513 O O . LYS A 1 188 ? -15.168 20.173 28.462 1.00 50.28 188 LYS A O 1
ATOM 1518 N N . SER A 1 189 ? -13.009 19.803 28.011 1.00 51.88 189 SER A N 1
ATOM 1519 C CA . SER A 1 189 ? -13.212 18.659 27.115 1.00 51.88 189 SER A CA 1
ATOM 1520 C C . SER A 1 189 ? -13.434 17.406 27.963 1.00 51.88 189 SER A C 1
ATOM 1522 O O . SER A 1 189 ? -12.487 16.928 28.574 1.00 51.88 189 SER A O 1
ATOM 1524 N N . GLN A 1 190 ? -14.660 16.889 28.007 1.00 62.97 190 GLN A N 1
ATOM 1525 C CA . GLN A 1 190 ? -14.959 15.547 28.525 1.00 62.97 190 GLN A CA 1
ATOM 1526 C C . GLN A 1 190 ? -15.037 14.536 27.373 1.00 62.97 190 GLN A C 1
ATOM 1528 O O . GLN A 1 190 ? -15.263 14.916 26.217 1.00 62.97 190 GLN A O 1
ATOM 1533 N N . PHE A 1 191 ? -14.843 13.254 27.689 1.00 66.81 191 PHE A N 1
ATOM 1534 C CA . PHE A 1 191 ? -14.937 12.176 26.710 1.00 66.81 191 PHE A CA 1
ATOM 1535 C C . PHE A 1 191 ? -16.403 11.908 26.283 1.00 66.81 191 PHE A C 1
ATOM 1537 O O . PHE A 1 191 ? -17.343 12.266 26.994 1.00 66.81 191 PHE A O 1
ATOM 1544 N N . SER A 1 192 ? -16.619 11.300 25.110 1.00 72.81 192 SER A N 1
ATOM 1545 C CA . SER A 1 192 ? -17.922 10.953 24.516 1.00 72.81 192 SER A CA 1
ATOM 1546 C C . SER A 1 192 ? -18.198 9.444 24.572 1.00 72.81 192 SER A C 1
ATOM 1548 O O . SER A 1 192 ? -17.509 8.674 23.903 1.00 72.81 192 SER A O 1
ATOM 1550 N N . VAL A 1 193 ? -19.236 9.029 25.318 1.00 71.62 193 VAL A N 1
ATOM 1551 C CA . VAL A 1 193 ? -19.642 7.613 25.464 1.00 71.62 193 VAL A CA 1
ATOM 1552 C C . VAL A 1 193 ? -20.045 7.038 24.109 1.00 71.62 193 VAL A C 1
ATOM 1554 O O . VAL A 1 193 ? -19.560 5.996 23.679 1.00 71.62 193 VAL A O 1
ATOM 1557 N N . ILE A 1 194 ? -20.945 7.747 23.425 1.00 76.88 194 ILE A N 1
ATOM 1558 C CA . ILE A 1 194 ? -21.580 7.284 22.189 1.00 76.88 194 ILE A CA 1
ATOM 1559 C C . ILE A 1 194 ? -20.536 7.139 21.078 1.00 76.88 194 ILE A C 1
ATOM 1561 O O . ILE A 1 194 ? -20.583 6.187 20.302 1.00 76.88 194 ILE A O 1
ATOM 1565 N N . GLY A 1 195 ? -19.575 8.067 21.020 1.00 82.56 195 GLY A N 1
ATOM 1566 C CA . GLY A 1 195 ? -18.505 8.031 20.027 1.00 82.56 195 GLY A CA 1
ATOM 1567 C C . GLY A 1 195 ? -17.591 6.821 20.208 1.00 82.56 195 GLY A C 1
ATOM 1568 O O . GLY A 1 195 ? -17.363 6.087 19.248 1.00 82.56 195 GLY A O 1
ATOM 1569 N N . PHE A 1 196 ? -17.136 6.570 21.438 1.00 85.62 196 PHE A N 1
ATOM 1570 C CA . PHE A 1 196 ? -16.259 5.437 21.730 1.00 85.62 196 PHE A CA 1
ATOM 1571 C C . PHE A 1 196 ? -16.970 4.081 21.579 1.00 85.62 196 PHE A C 1
ATOM 1573 O O . PHE A 1 196 ? -16.415 3.156 20.997 1.00 85.62 196 PHE A O 1
ATOM 1580 N N . SER A 1 197 ? -18.233 3.970 22.001 1.00 83.12 197 SER A N 1
ATOM 1581 C CA . SER A 1 197 ? -19.023 2.748 21.787 1.00 83.12 197 SER A CA 1
ATOM 1582 C C . SER A 1 197 ? -19.227 2.439 20.298 1.00 83.12 197 SER A C 1
ATOM 1584 O O . SER A 1 197 ? -19.073 1.294 19.876 1.00 83.12 197 SER A O 1
ATOM 1586 N N . SER A 1 198 ? -19.502 3.461 19.479 1.00 87.00 198 SER A N 1
ATOM 1587 C CA . SER A 1 198 ? -19.586 3.303 18.021 1.00 87.00 198 SER A CA 1
ATOM 1588 C C . SER A 1 198 ? -18.250 2.865 17.410 1.00 87.00 198 SER A C 1
ATOM 1590 O O . SER A 1 198 ? -18.237 2.046 16.493 1.00 87.00 198 SER A O 1
ATOM 1592 N N . PHE A 1 199 ? -17.129 3.367 17.937 1.00 91.56 199 PHE A N 1
ATOM 1593 C CA . PHE A 1 199 ? -15.789 2.938 17.536 1.00 91.56 199 PHE A CA 1
ATOM 1594 C C . PHE A 1 199 ? -15.557 1.448 17.813 1.00 91.56 199 PHE A C 1
ATOM 1596 O O . PHE A 1 199 ? -15.212 0.726 16.881 1.00 91.56 199 PHE A O 1
ATOM 1603 N N . ILE A 1 200 ? -15.822 0.972 19.036 1.00 90.69 200 ILE A N 1
ATOM 1604 C CA . ILE A 1 200 ? -15.676 -0.453 19.383 1.00 90.69 200 ILE A CA 1
ATOM 1605 C C . ILE A 1 200 ? -16.560 -1.327 18.486 1.00 90.69 200 ILE A C 1
ATOM 1607 O O . ILE A 1 200 ? -16.059 -2.260 17.866 1.00 90.69 200 ILE A O 1
ATOM 1611 N N . LYS A 1 201 ? -17.837 -0.960 18.311 1.00 89.56 201 LYS A N 1
ATOM 1612 C CA . LYS A 1 201 ? -18.776 -1.702 17.455 1.00 89.56 201 LYS A CA 1
ATOM 1613 C C . LYS A 1 201 ? -18.306 -1.815 16.000 1.00 89.56 201 LYS A C 1
ATOM 1615 O O . LYS A 1 201 ? -18.560 -2.815 15.337 1.00 89.56 201 LYS A O 1
ATOM 1620 N N . GLN A 1 202 ? -17.650 -0.784 15.469 1.00 92.50 202 GLN A N 1
ATOM 1621 C CA . GLN A 1 202 ? -17.090 -0.847 14.118 1.00 92.50 202 GLN A CA 1
ATOM 1622 C C . GLN A 1 202 ? -15.885 -1.789 14.050 1.00 92.50 202 GLN A C 1
ATOM 1624 O O . GLN A 1 202 ? -15.775 -2.547 13.088 1.00 92.50 202 GLN A O 1
ATOM 1629 N N . LEU A 1 203 ? -15.019 -1.793 15.066 1.00 93.75 203 LEU A N 1
ATOM 1630 C CA . LEU A 1 203 ? -13.882 -2.714 15.121 1.00 93.75 203 LEU A CA 1
ATOM 1631 C C . LEU A 1 203 ? -14.311 -4.179 15.252 1.00 93.75 203 LEU A C 1
ATOM 1633 O O . LEU A 1 203 ? -13.655 -5.035 14.676 1.00 93.75 203 LEU A O 1
ATOM 1637 N N . GLU A 1 204 ? -15.419 -4.476 15.933 1.00 90.44 204 GLU A N 1
ATOM 1638 C CA . GLU A 1 204 ? -15.973 -5.840 16.028 1.00 90.44 204 GLU A CA 1
ATOM 1639 C C . GLU A 1 204 ? -16.330 -6.447 14.659 1.00 90.44 204 GLU A C 1
ATOM 1641 O O . GLU A 1 204 ? -16.430 -7.663 14.531 1.00 90.44 204 GLU A O 1
ATOM 1646 N N . SER A 1 205 ? -16.514 -5.615 13.625 1.00 89.75 205 SER A N 1
ATOM 1647 C CA . SER A 1 205 ? -16.756 -6.086 12.254 1.00 89.75 205 SER A CA 1
ATOM 1648 C C . SER A 1 205 ? -15.486 -6.431 11.467 1.00 89.75 205 SER A C 1
ATOM 1650 O O . SER A 1 205 ? -15.591 -6.991 10.376 1.00 89.75 205 SER A O 1
ATOM 1652 N N . SER A 1 206 ? -14.310 -6.106 12.014 1.00 93.19 206 SER A N 1
ATOM 1653 C CA . SER A 1 206 ? -13.002 -6.385 11.418 1.00 93.19 206 SER A CA 1
ATOM 1654 C C . SER A 1 206 ? -12.725 -7.887 11.376 1.00 93.19 206 SER A C 1
ATOM 1656 O O . SER A 1 206 ? -13.02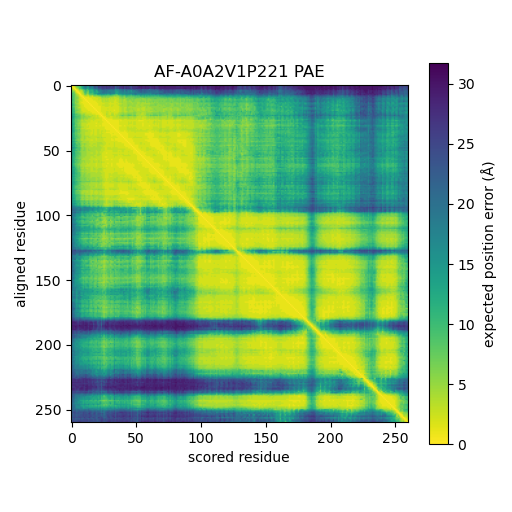0 -8.620 12.318 1.00 93.19 206 SER A O 1
ATOM 1658 N N . ARG A 1 207 ? -12.079 -8.338 10.303 1.00 91.31 207 ARG A N 1
ATOM 1659 C CA . ARG A 1 207 ? -11.532 -9.696 10.144 1.00 91.31 207 ARG A CA 1
ATOM 1660 C C . ARG A 1 207 ? -10.025 -9.749 10.387 1.00 91.31 207 ARG A C 1
ATOM 1662 O O . ARG A 1 207 ? -9.456 -10.833 10.439 1.00 91.31 207 ARG A O 1
ATOM 1669 N N . ASN A 1 208 ? -9.376 -8.594 10.530 1.00 93.12 208 ASN A N 1
ATOM 1670 C CA . ASN A 1 208 ? -7.944 -8.506 10.792 1.00 93.12 208 ASN A CA 1
ATOM 1671 C C . ASN A 1 208 ? -7.558 -9.037 12.188 1.00 93.12 208 ASN A C 1
ATOM 1673 O O . ASN A 1 208 ? -8.030 -8.523 13.206 1.00 93.12 208 ASN A O 1
ATOM 1677 N N . ASN A 1 209 ? -6.627 -9.996 12.249 1.00 89.44 209 ASN A N 1
ATOM 1678 C CA . ASN A 1 209 ? -6.224 -10.646 13.502 1.00 89.44 209 ASN A CA 1
ATOM 1679 C C . ASN A 1 209 ? -5.592 -9.684 14.516 1.00 89.44 209 ASN A C 1
ATOM 1681 O O . ASN A 1 209 ? -5.820 -9.818 15.719 1.00 89.44 209 ASN A O 1
ATOM 1685 N N . ALA A 1 210 ? -4.811 -8.699 14.060 1.00 90.62 210 ALA A N 1
ATOM 1686 C CA . ALA A 1 210 ? -4.173 -7.736 14.957 1.00 90.62 210 ALA A CA 1
ATOM 1687 C C . ALA A 1 210 ? -5.206 -6.828 15.640 1.00 90.62 210 ALA A C 1
ATOM 1689 O O . ALA A 1 210 ? -5.067 -6.516 16.822 1.00 90.62 210 ALA A O 1
ATOM 1690 N N . VAL A 1 211 ? -6.270 -6.448 14.926 1.00 93.62 211 VAL A N 1
ATOM 1691 C CA . VAL A 1 211 ? -7.404 -5.714 15.509 1.00 93.62 211 VAL A CA 1
ATOM 1692 C C . VAL A 1 211 ? -8.157 -6.590 16.509 1.00 93.62 211 VAL A C 1
ATOM 1694 O O . VAL A 1 211 ? -8.416 -6.147 17.628 1.00 93.62 211 VAL A O 1
ATOM 1697 N N . LEU A 1 212 ? -8.464 -7.836 16.138 1.00 91.06 212 LEU A N 1
ATOM 1698 C CA . LEU A 1 212 ? -9.179 -8.775 17.008 1.00 91.06 212 LEU A CA 1
ATOM 1699 C C . LEU A 1 212 ? -8.405 -9.059 18.302 1.00 91.06 212 LEU A C 1
ATOM 1701 O O . LEU A 1 212 ? -8.993 -9.027 19.377 1.00 91.06 212 LEU A O 1
ATOM 1705 N N . THR A 1 213 ? -7.081 -9.199 18.224 1.00 90.31 213 THR A N 1
ATOM 1706 C CA . THR A 1 213 ? -6.207 -9.396 19.395 1.00 90.31 213 THR A CA 1
ATOM 1707 C C . THR A 1 213 ? -6.305 -8.223 20.378 1.00 90.31 213 THR A C 1
ATOM 1709 O O . THR A 1 213 ? -6.393 -8.416 21.591 1.00 90.31 213 THR A O 1
ATOM 1712 N N . VAL A 1 214 ? -6.330 -6.984 19.871 1.00 91.56 214 VAL A N 1
ATOM 1713 C CA . VAL A 1 214 ? -6.508 -5.789 20.712 1.00 91.56 214 VAL A CA 1
ATOM 1714 C C . VAL A 1 214 ? -7.881 -5.797 21.384 1.00 91.56 214 VAL A C 1
ATOM 1716 O O . VAL A 1 214 ? -7.976 -5.494 22.575 1.00 91.56 214 VAL A O 1
ATOM 1719 N N . LEU A 1 215 ? -8.940 -6.159 20.651 1.00 89.69 215 LEU A N 1
ATOM 1720 C CA . LEU A 1 215 ? -10.291 -6.254 21.207 1.00 89.69 215 LEU A CA 1
ATOM 1721 C C . LEU A 1 215 ? -10.386 -7.332 22.289 1.00 89.69 215 LEU A C 1
ATOM 1723 O O . LEU A 1 215 ? -10.931 -7.065 23.357 1.00 89.69 215 LEU A O 1
ATOM 1727 N N . GLU A 1 216 ? -9.812 -8.512 22.062 1.00 87.94 216 GLU A N 1
ATOM 1728 C CA . GLU A 1 216 ? -9.766 -9.597 23.047 1.00 87.94 216 GLU A CA 1
ATOM 1729 C C . GLU A 1 216 ? -9.042 -9.166 24.326 1.00 87.94 216 GLU A C 1
ATOM 1731 O O . GLU A 1 216 ? -9.557 -9.363 25.430 1.00 87.94 216 GLU A O 1
ATOM 1736 N N . ASN A 1 217 ? -7.889 -8.503 24.195 1.00 87.44 217 ASN A N 1
ATOM 1737 C CA . ASN A 1 217 ? -7.142 -7.966 25.331 1.00 87.44 217 ASN A CA 1
ATOM 1738 C C . ASN A 1 217 ? -7.948 -6.909 26.098 1.00 87.44 217 ASN A C 1
ATOM 1740 O O . ASN A 1 217 ? -8.025 -6.963 27.328 1.00 87.44 217 ASN A O 1
ATOM 1744 N N . TYR A 1 218 ? -8.597 -5.984 25.388 1.00 88.00 218 TYR A N 1
ATOM 1745 C CA . TYR A 1 218 ? -9.463 -4.962 25.980 1.00 88.00 218 TYR A CA 1
ATOM 1746 C C . TYR A 1 218 ? -10.642 -5.576 26.749 1.00 88.00 218 TYR A C 1
ATOM 1748 O O . TYR A 1 218 ? -10.929 -5.186 27.888 1.00 88.00 218 TYR A O 1
ATOM 1756 N N . VAL A 1 219 ? -11.311 -6.563 26.152 1.00 82.06 219 VAL A N 1
ATOM 1757 C CA . VAL A 1 219 ? -12.437 -7.276 26.761 1.00 82.06 219 VAL A CA 1
ATOM 1758 C C . VAL A 1 219 ? -11.968 -8.070 27.983 1.00 82.06 219 VAL A C 1
ATOM 1760 O O . VAL A 1 219 ? -12.582 -7.986 29.046 1.00 82.06 219 VAL A O 1
ATOM 1763 N N . GLY A 1 220 ? -10.837 -8.772 27.889 1.00 78.94 220 GLY A N 1
ATOM 1764 C CA . GLY A 1 220 ? -10.250 -9.511 29.007 1.00 78.94 220 GLY A CA 1
ATOM 1765 C C . GLY A 1 220 ? -9.870 -8.615 30.192 1.00 78.94 220 GLY A C 1
ATOM 1766 O O . GLY A 1 220 ? -10.162 -8.952 31.341 1.00 78.94 220 GLY A O 1
ATOM 1767 N N . GLN A 1 221 ? -9.263 -7.452 29.935 1.00 75.94 221 GLN A N 1
ATOM 1768 C CA . GLN A 1 221 ? -8.969 -6.450 30.969 1.00 75.94 221 GLN A CA 1
ATOM 1769 C C . GLN A 1 221 ? -10.250 -5.874 31.586 1.00 75.94 221 GLN A C 1
ATOM 1771 O O . GLN A 1 221 ? -10.335 -5.703 32.802 1.00 75.94 221 GLN A O 1
ATOM 1776 N N . SER A 1 222 ? -11.270 -5.641 30.761 1.00 72.44 222 SER A N 1
ATOM 1777 C CA . SER A 1 222 ? -12.588 -5.188 31.203 1.00 72.44 222 SER A CA 1
ATOM 1778 C C . SER A 1 222 ? -13.253 -6.191 32.155 1.00 72.44 222 SER A C 1
ATOM 1780 O O . SER A 1 222 ? -13.698 -5.794 33.232 1.00 72.44 222 SER A O 1
ATOM 1782 N N . TYR A 1 223 ? -13.263 -7.486 31.820 1.00 72.31 223 TYR A N 1
ATOM 1783 C CA . TYR A 1 223 ? -13.793 -8.538 32.698 1.00 72.31 223 TYR A CA 1
ATOM 1784 C C . TYR A 1 223 ? -13.017 -8.645 34.017 1.00 72.31 223 TYR A C 1
ATOM 1786 O O . TYR A 1 223 ? -13.628 -8.723 35.081 1.00 72.31 223 TYR A O 1
ATOM 1794 N N . LYS A 1 224 ? -11.675 -8.588 33.980 1.00 72.00 224 LYS A N 1
ATOM 1795 C CA . LYS A 1 224 ? -10.833 -8.599 35.196 1.00 72.00 224 LYS A CA 1
ATOM 1796 C C . LYS A 1 224 ? -11.119 -7.422 36.129 1.00 72.00 224 LYS A C 1
ATOM 1798 O O . LYS A 1 224 ? -11.012 -7.572 37.341 1.00 72.00 224 LYS A O 1
ATOM 1803 N N . ALA A 1 225 ? -11.515 -6.277 35.578 1.00 63.28 225 ALA A N 1
ATOM 1804 C CA . ALA A 1 225 ? -11.946 -5.108 36.339 1.00 63.28 225 ALA A CA 1
ATOM 1805 C C . ALA A 1 225 ? -13.398 -5.210 36.863 1.00 63.28 225 ALA A C 1
ATOM 1807 O O . ALA A 1 225 ? -13.929 -4.228 37.375 1.00 63.28 225 ALA A O 1
ATOM 1808 N N . GLY A 1 226 ? -14.051 -6.372 36.733 1.00 59.19 226 GLY A N 1
ATOM 1809 C CA . GLY A 1 226 ? -15.403 -6.619 37.234 1.00 59.19 226 GLY A CA 1
ATOM 1810 C C . GLY A 1 226 ? -16.530 -6.253 36.264 1.00 59.19 226 GLY A C 1
ATOM 1811 O O . GLY A 1 226 ? -17.686 -6.193 36.682 1.00 59.19 226 GLY A O 1
ATOM 1812 N N . ARG A 1 227 ? -16.245 -6.011 34.974 1.00 62.81 227 ARG A N 1
ATOM 1813 C CA . ARG A 1 227 ? -17.312 -5.807 33.979 1.00 62.81 227 ARG A CA 1
ATOM 1814 C C . ARG A 1 227 ? -18.007 -7.118 33.646 1.00 62.81 227 ARG A C 1
ATOM 1816 O O . ARG A 1 227 ? -17.348 -8.105 33.361 1.00 62.81 227 ARG A O 1
ATOM 1823 N N . VAL A 1 228 ? -19.337 -7.092 33.606 1.00 48.22 228 VAL A N 1
ATOM 1824 C CA . VAL A 1 228 ? -20.181 -8.223 33.170 1.00 48.22 228 VAL A CA 1
ATOM 1825 C C . VAL A 1 228 ? -20.797 -7.958 31.782 1.00 48.22 228 VAL A C 1
ATOM 1827 O O . VAL A 1 228 ? -21.272 -8.879 31.128 1.00 48.22 228 VAL A O 1
ATOM 1830 N N . SER A 1 229 ? -20.772 -6.704 31.306 1.00 53.28 229 SER A N 1
ATOM 1831 C CA . SER A 1 229 ? -21.336 -6.274 30.019 1.00 53.28 229 SER A CA 1
ATOM 1832 C C . SER A 1 229 ? -20.562 -5.082 29.438 1.00 53.28 229 SER A C 1
ATOM 1834 O O . SER A 1 229 ? -20.087 -4.229 30.189 1.00 53.28 229 SER A O 1
ATOM 1836 N N . LEU A 1 230 ? -20.471 -5.012 28.105 1.00 54.47 230 LEU A N 1
ATOM 1837 C CA . LEU A 1 230 ? -19.952 -3.868 27.337 1.00 54.47 230 LEU A CA 1
ATOM 1838 C C . LEU A 1 230 ? -21.005 -2.752 27.148 1.00 54.47 230 LEU A C 1
ATOM 1840 O O . LEU A 1 230 ? -20.803 -1.865 26.320 1.00 54.47 230 LEU A O 1
ATOM 1844 N N . ASP A 1 231 ? -22.134 -2.786 27.874 1.00 54.19 231 ASP A N 1
ATOM 1845 C CA . ASP A 1 231 ? -23.182 -1.763 27.766 1.00 54.19 231 ASP A CA 1
ATOM 1846 C C . ASP A 1 231 ? -22.626 -0.371 28.145 1.00 54.19 231 ASP A C 1
ATOM 1848 O O . ASP A 1 231 ? -22.301 -0.115 29.313 1.00 54.19 231 ASP A O 1
ATOM 1852 N N . PRO A 1 232 ? -22.537 0.560 27.177 1.00 48.19 232 PRO A N 1
ATOM 1853 C CA . PRO A 1 232 ? -21.929 1.870 27.374 1.00 48.19 232 PRO A CA 1
ATOM 1854 C C . PRO A 1 232 ? -22.714 2.776 28.336 1.00 48.19 232 PRO A C 1
ATOM 1856 O O . PRO A 1 232 ? -22.230 3.847 28.694 1.00 48.19 232 PRO A O 1
ATOM 1859 N N . LYS A 1 233 ? -23.923 2.391 28.765 1.00 47.50 233 LYS A N 1
ATOM 1860 C CA . LYS A 1 233 ? -24.748 3.191 29.685 1.00 47.50 233 LYS A CA 1
ATOM 1861 C C . LYS A 1 233 ? -24.329 3.100 31.156 1.00 47.50 233 LYS A C 1
ATOM 1863 O O . LYS A 1 233 ? -24.889 3.840 31.961 1.00 47.50 233 LYS A O 1
ATOM 1868 N N . VAL A 1 234 ? -23.392 2.217 31.516 1.00 47.00 234 VAL 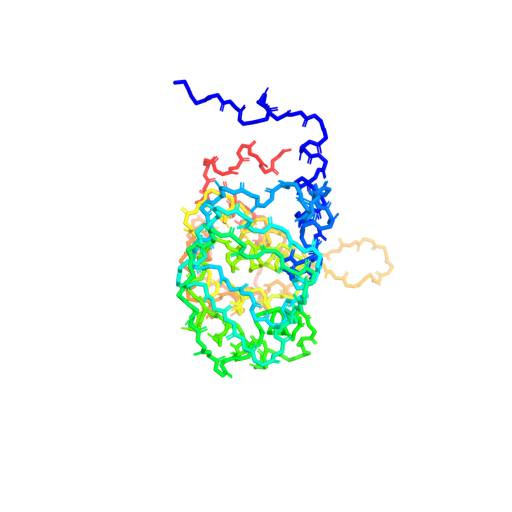A N 1
ATOM 1869 C CA . VAL A 1 234 ? -23.158 1.847 32.926 1.00 47.00 234 VAL A CA 1
ATOM 1870 C C . VAL A 1 234 ? -21.907 2.497 33.554 1.00 47.00 234 VAL A C 1
ATOM 1872 O O . VAL A 1 234 ? -21.872 2.621 34.773 1.00 47.00 234 VAL A O 1
ATOM 1875 N N . PHE A 1 235 ? -20.904 2.974 32.795 1.00 53.78 235 PHE A N 1
ATOM 1876 C CA . PHE A 1 235 ? -19.623 3.428 33.388 1.00 53.78 235 PHE A CA 1
ATOM 1877 C C . PHE A 1 235 ? -18.923 4.608 32.678 1.00 53.78 235 PHE A C 1
ATOM 1879 O O . PHE A 1 235 ? -19.232 4.944 31.534 1.00 53.78 235 PHE A O 1
ATOM 1886 N N . GLU A 1 236 ? -17.968 5.241 33.381 1.00 58.97 236 GLU A N 1
ATOM 1887 C CA . GLU A 1 236 ? -17.183 6.394 32.916 1.00 58.97 236 GLU A CA 1
ATOM 1888 C C . GLU A 1 236 ? -16.237 6.038 31.754 1.00 58.97 236 GLU A C 1
ATOM 1890 O O . GLU A 1 236 ? -15.435 5.109 31.808 1.00 58.97 236 GLU A O 1
ATOM 1895 N N . ILE A 1 237 ? -16.303 6.830 30.686 1.00 60.53 237 ILE A N 1
ATOM 1896 C CA . ILE A 1 237 ? -15.569 6.635 29.421 1.00 60.53 237 ILE A CA 1
ATOM 1897 C C . ILE A 1 237 ? -14.052 6.708 29.610 1.00 60.53 237 ILE A C 1
ATOM 1899 O O . ILE A 1 237 ? -13.310 6.131 28.818 1.00 60.53 237 ILE A O 1
ATOM 1903 N N . SER A 1 238 ? -13.590 7.456 30.619 1.00 63.94 238 SER A N 1
ATOM 1904 C CA . SER A 1 238 ? -12.167 7.599 30.930 1.00 63.94 238 SER A CA 1
ATOM 1905 C C . SER A 1 238 ? -11.522 6.242 31.165 1.00 63.94 238 SER A C 1
ATOM 1907 O O . SER A 1 238 ? -10.449 5.987 30.627 1.00 63.94 238 SER A O 1
ATOM 1909 N N . ASP A 1 239 ? -12.201 5.355 31.886 1.00 73.50 239 ASP A N 1
ATOM 1910 C CA . ASP A 1 239 ? -11.646 4.061 32.272 1.00 73.50 239 ASP A CA 1
ATOM 1911 C C . ASP A 1 239 ? -11.625 3.091 31.092 1.00 73.50 239 ASP A C 1
ATOM 1913 O O . ASP A 1 239 ? -10.687 2.319 30.924 1.00 73.50 239 ASP A O 1
ATOM 1917 N N . ASP A 1 240 ? -12.633 3.156 30.227 1.00 78.69 240 ASP A N 1
ATOM 1918 C CA . ASP A 1 240 ? -12.721 2.315 29.035 1.00 78.69 240 ASP A CA 1
ATOM 1919 C C . ASP A 1 240 ? -11.739 2.680 27.957 1.00 78.69 240 ASP A C 1
ATOM 1921 O O . ASP A 1 240 ? -11.099 1.807 27.372 1.00 78.69 240 ASP A O 1
ATOM 1925 N N . LEU A 1 241 ? -11.615 3.978 27.713 1.00 83.81 241 LEU A N 1
ATOM 1926 C CA . LEU A 1 241 ? -10.591 4.477 26.831 1.00 83.81 241 LEU A CA 1
ATOM 1927 C C . LEU A 1 241 ? -9.215 4.091 27.377 1.00 83.81 241 LEU A C 1
ATOM 1929 O O . LEU A 1 241 ? -8.393 3.608 26.610 1.00 83.81 241 LEU A O 1
ATOM 1933 N N . THR A 1 242 ? -8.982 4.231 28.686 1.00 84.62 242 THR A N 1
ATOM 1934 C CA . THR A 1 242 ? -7.710 3.844 29.318 1.00 84.62 242 THR A CA 1
ATOM 1935 C C . THR A 1 242 ? -7.413 2.359 29.118 1.00 84.62 242 THR A C 1
ATOM 1937 O O . THR A 1 242 ? -6.367 2.036 28.568 1.00 84.62 242 THR A O 1
ATOM 1940 N N . ARG A 1 243 ? -8.355 1.459 29.425 1.00 86.56 243 ARG A N 1
ATOM 1941 C CA . ARG A 1 243 ? -8.185 0.010 29.193 1.00 86.56 243 ARG A CA 1
ATOM 1942 C C . ARG A 1 243 ? -7.945 -0.322 27.725 1.00 86.56 243 ARG A C 1
ATOM 1944 O O . ARG A 1 243 ? -7.130 -1.175 27.402 1.00 86.56 243 ARG A O 1
ATOM 1951 N N . PHE A 1 244 ? -8.646 0.335 26.802 1.00 89.69 244 PHE A N 1
ATOM 1952 C CA . PHE A 1 244 ? -8.415 0.099 25.377 1.00 89.69 244 PHE A CA 1
ATOM 1953 C C . PHE A 1 244 ? -7.010 0.544 24.959 1.00 89.69 244 PHE A C 1
ATOM 1955 O O . PHE A 1 244 ? -6.335 -0.154 24.207 1.00 89.69 244 PHE A O 1
ATOM 1962 N N . LEU A 1 245 ? -6.543 1.688 25.463 1.00 88.75 245 LEU A N 1
ATOM 1963 C CA . LEU A 1 245 ? -5.184 2.165 25.217 1.00 88.75 245 LEU A CA 1
ATOM 1964 C C . LEU A 1 245 ? -4.135 1.215 25.813 1.00 88.75 245 LEU A C 1
ATOM 1966 O O . LEU A 1 245 ? -3.168 0.896 25.126 1.00 88.75 245 LEU A O 1
ATOM 1970 N N . GLU A 1 246 ? -4.362 0.696 27.019 1.00 88.19 246 GLU A N 1
ATOM 1971 C CA . GLU A 1 246 ? -3.529 -0.344 27.635 1.00 88.19 246 GLU A CA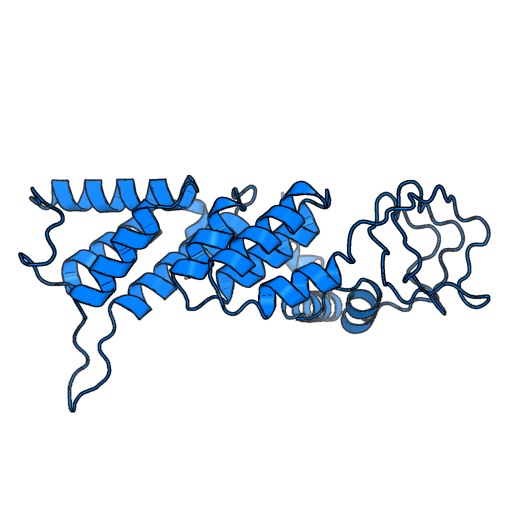 1
ATOM 1972 C C . GLU A 1 246 ? -3.541 -1.644 26.817 1.00 88.19 246 GLU A C 1
ATOM 1974 O O . GLU A 1 246 ? -2.507 -2.286 26.643 1.00 88.19 246 GLU A O 1
ATOM 1979 N N . ALA A 1 247 ? -4.685 -2.044 26.259 1.00 88.44 247 ALA A N 1
ATOM 1980 C CA . ALA A 1 247 ? -4.782 -3.197 25.366 1.00 88.44 247 ALA A CA 1
ATOM 1981 C C . ALA A 1 247 ? -3.959 -2.995 24.085 1.00 88.44 247 ALA A C 1
ATOM 1983 O O . ALA A 1 247 ? -3.213 -3.890 23.688 1.00 88.44 247 ALA A O 1
ATOM 1984 N N . VAL A 1 248 ? -4.010 -1.807 23.474 1.00 88.44 248 VAL A N 1
ATOM 1985 C CA . VAL A 1 248 ? -3.137 -1.451 22.340 1.00 88.44 248 VAL A CA 1
ATOM 1986 C C . VAL A 1 248 ? -1.658 -1.539 22.744 1.00 88.44 248 VAL A C 1
ATOM 1988 O O . VAL A 1 248 ? -0.856 -2.102 22.003 1.00 88.44 248 VAL A O 1
ATOM 1991 N N . GLU A 1 249 ? -1.301 -1.049 23.934 1.00 83.00 249 GLU A N 1
ATOM 1992 C CA . GLU A 1 249 ? 0.067 -1.060 24.478 1.00 83.00 249 GLU A CA 1
ATOM 1993 C C . GLU A 1 249 ? 0.544 -2.436 24.987 1.00 83.00 249 GLU A C 1
ATOM 1995 O O . GLU A 1 249 ? 1.718 -2.641 25.282 1.00 83.00 249 GLU A O 1
ATOM 2000 N N . THR A 1 250 ? -0.337 -3.417 25.123 1.00 81.62 250 THR A N 1
ATOM 2001 C CA . THR A 1 250 ? 0.049 -4.757 25.598 1.00 81.62 250 THR A CA 1
ATOM 2002 C C . THR A 1 250 ? -0.005 -5.807 24.500 1.00 81.62 250 THR A C 1
ATOM 2004 O O . THR A 1 250 ? 0.602 -6.866 24.653 1.00 81.62 250 THR A O 1
ATOM 2007 N N . SER A 1 251 ? -0.647 -5.491 23.372 1.00 74.94 251 SER A N 1
ATOM 2008 C CA . SER A 1 251 ? -0.820 -6.409 22.243 1.00 74.94 251 SER A CA 1
ATOM 2009 C C . SER A 1 251 ? 0.465 -6.665 21.446 1.00 74.94 251 SER A C 1
ATOM 2011 O O . SER A 1 251 ? 0.550 -7.685 20.769 1.00 74.94 251 SER A O 1
ATOM 2013 N N . ASP A 1 252 ? 1.486 -5.802 21.544 1.00 68.62 252 ASP A N 1
ATOM 2014 C CA . ASP A 1 252 ? 2.816 -6.091 20.988 1.00 68.62 252 ASP A CA 1
ATOM 2015 C C . ASP A 1 252 ? 3.944 -5.317 21.693 1.00 68.62 252 ASP A C 1
ATOM 2017 O O . ASP A 1 252 ? 4.359 -4.242 21.260 1.00 68.62 252 ASP A O 1
ATOM 2021 N N . LYS A 1 253 ? 4.499 -5.900 22.764 1.00 59.03 253 LYS A N 1
ATOM 2022 C CA . LYS A 1 253 ? 5.606 -5.303 23.537 1.00 59.03 253 LYS A CA 1
ATOM 2023 C C . LYS A 1 253 ? 6.856 -4.993 22.701 1.00 59.03 253 LYS A C 1
ATOM 2025 O O . LYS A 1 253 ? 7.589 -4.075 23.054 1.00 59.03 253 LYS A O 1
ATOM 2030 N N . SER A 1 254 ? 7.107 -5.737 21.619 1.00 54.78 254 SER A N 1
ATOM 2031 C CA . SER A 1 254 ? 8.304 -5.567 20.779 1.00 54.78 254 SER A CA 1
ATOM 2032 C C . SER A 1 254 ? 8.202 -4.357 19.847 1.00 54.78 254 SER A C 1
ATOM 2034 O O . SER A 1 254 ? 9.173 -3.631 19.657 1.00 54.78 254 SER A O 1
ATOM 2036 N N . SER A 1 255 ? 6.996 -4.078 19.350 1.00 52.78 255 SER A N 1
ATOM 2037 C CA . SER A 1 255 ? 6.687 -2.934 18.484 1.00 52.78 255 SER A CA 1
ATOM 2038 C C . SER A 1 255 ? 6.607 -1.594 19.240 1.00 52.78 255 SER A C 1
ATOM 2040 O O . SER A 1 255 ? 6.580 -0.527 18.628 1.00 52.78 255 SER A O 1
ATOM 2042 N N . ILE A 1 256 ? 6.564 -1.626 20.577 1.00 50.47 256 ILE A N 1
ATOM 2043 C CA . ILE A 1 256 ? 6.244 -0.466 21.426 1.00 50.47 256 ILE A CA 1
ATOM 2044 C C . ILE A 1 256 ? 7.447 0.368 21.848 1.00 50.47 256 ILE A C 1
ATOM 2046 O O . ILE A 1 256 ? 7.293 1.567 22.069 1.00 50.47 256 ILE A O 1
ATOM 2050 N N . GLN A 1 257 ? 8.658 -0.194 21.866 1.00 48.97 257 GLN A N 1
ATOM 2051 C CA . GLN A 1 257 ? 9.866 0.607 22.118 1.00 48.97 257 GLN A CA 1
ATOM 2052 C C . GLN A 1 257 ? 10.082 1.718 21.073 1.00 48.97 257 GLN A C 1
ATOM 2054 O O . GLN A 1 257 ? 10.839 2.642 21.331 1.00 48.97 257 GLN A O 1
ATOM 2059 N N . GLN A 1 258 ? 9.390 1.655 19.929 1.00 48.44 258 GLN A N 1
ATOM 2060 C CA . GLN A 1 258 ? 9.405 2.665 18.864 1.00 48.44 258 GLN A CA 1
ATOM 2061 C C . GLN A 1 258 ? 8.119 3.520 18.808 1.00 48.44 258 GLN A C 1
ATOM 2063 O O . GLN A 1 258 ? 7.935 4.316 17.887 1.00 48.44 258 GLN A O 1
ATOM 2068 N N . LEU A 1 259 ? 7.167 3.321 19.728 1.00 43.06 259 LEU A N 1
ATOM 2069 C CA . LEU A 1 259 ? 5.893 4.057 19.806 1.00 43.06 259 LEU A CA 1
ATOM 2070 C C . LEU A 1 259 ? 5.962 5.298 20.716 1.00 43.06 259 LEU A C 1
ATOM 2072 O O . LEU A 1 259 ? 5.072 6.147 20.618 1.00 43.06 259 LEU A O 1
ATOM 2076 N N . LEU A 1 260 ? 6.988 5.372 21.569 1.00 40.31 260 LEU A N 1
ATOM 2077 C CA . LEU A 1 260 ? 7.330 6.476 22.475 1.00 40.31 260 LEU A CA 1
ATOM 2078 C C . LEU A 1 260 ? 8.526 7.258 21.925 1.00 40.31 260 LEU A C 1
ATOM 2080 O O . LEU A 1 260 ? 8.560 8.482 22.175 1.00 40.31 260 LEU A O 1
#

Nearest PDB structures (foldseek):
  7pua-assembly1_DO  TM=2.481E-01  e=1.337E+00  Trypanosoma brucei brucei

Foldseek 3Di:
DPPDVVVVDDPLQVQLVVQLLPDLFDQPVVNCVSSVHQQDPPQELEAQELAAQELHAQAQGANHNYEHENYEYEPNRHDDPNRHCHNYHYDYDYDPQDRLRVLLNCLVPPPDLVSNLVSLCSNLVVRPPVPVNQSSLLSCLQPDLDLSSNLSSLLSHADPDLSSLLSNLNSQLNNLVVLQWDDDDPDDIGGDLVSNLVSLVSLVPHPHPSSVQLNVQLVVVCVVVVDPDPPSVPDGVVVSSVSSNVSSCVSDVPSCVVVD

Organism: NCBI:txid1914409

Solvent-accessible surface area (backbone atoms only — not comparable to full-atom values): 14697 Å² total; per-residue (Å²): 134,82,75,59,67,80,79,74,52,51,73,67,54,52,50,21,52,55,42,55,73,67,48,85,66,75,40,64,55,51,44,39,57,59,49,68,54,50,50,65,65,74,41,44,62,37,88,47,53,60,38,80,41,40,58,29,65,43,59,53,26,20,32,36,50,11,32,33,40,59,15,31,35,37,96,60,31,40,74,50,94,54,33,38,60,57,76,34,44,74,44,73,40,81,48,92,68,76,40,66,52,56,50,53,50,49,46,72,68,45,89,46,68,68,60,31,44,53,46,51,48,51,52,64,73,76,49,93,51,76,62,63,56,46,51,52,50,47,53,49,42,56,64,53,89,45,69,68,60,36,42,55,51,40,54,79,47,83,65,86,50,64,69,46,47,39,34,52,46,54,32,50,52,52,48,51,59,54,33,23,52,48,85,88,66,88,83,77,88,56,72,27,54,70,39,35,50,53,49,53,61,54,55,71,71,47,77,29,64,73,60,50,50,28,51,51,44,25,52,53,53,40,41,75,72,70,46,91,68,89,63,70,91,77,65,68,52,69,59,54,53,46,44,42,48,51,16,51,63,60,68,44,67,81,52,43,82,79,74,116